Protein AF-A0A7L0YVE1-F1 (afdb_monomer)

Secondary structure (DSSP, 8-state):
-EESTT----SS-EEEEEEE-SS-EEEEEEE-SSS-EEEEEEES-TT-EEEE-HHHHTSS--TTSEEEESGGGEEEEEEEEEEEEEEE-TTS-TT--BPPPEEGGGEEE--GGGT-BTTTTEEEEEEEES--TT-TTTT-EEEEEEEE-SSSEE-SSTT--EE-TT-EEEEEEEESPPPSSTT-EEEEEEEEE--------

Structure (mmCIF, N/CA/C/O backbone):
data_AF-A0A7L0YVE1-F1
#
_entry.id   AF-A0A7L0YVE1-F1
#
loop_
_atom_site.group_PDB
_atom_site.id
_atom_site.type_symbol
_atom_site.label_atom_id
_atom_site.label_alt_id
_atom_site.label_comp_id
_atom_site.label_asym_id
_atom_site.label_entity_id
_atom_site.label_seq_id
_atom_site.pdbx_PDB_ins_code
_atom_site.Cartn_x
_atom_site.Cartn_y
_atom_site.Cartn_z
_atom_site.occupancy
_atom_site.B_iso_or_equiv
_atom_site.auth_seq_id
_atom_site.auth_comp_id
_atom_site.auth_asym_id
_atom_site.auth_atom_id
_atom_site.pdbx_PDB_model_num
ATOM 1 N N . MET A 1 1 ? -11.677 6.962 5.140 1.00 93.94 1 MET A N 1
ATOM 2 C CA . MET A 1 1 ? -10.325 7.118 4.567 1.00 93.94 1 MET A CA 1
ATOM 3 C C . MET A 1 1 ? -9.816 8.492 4.931 1.00 93.94 1 MET A C 1
ATOM 5 O O . MET A 1 1 ? -10.571 9.443 4.766 1.00 93.94 1 MET A O 1
ATOM 9 N N . GLU A 1 2 ? -8.588 8.588 5.417 1.00 95.75 2 GLU A N 1
ATOM 10 C CA . GLU A 1 2 ? -7.960 9.842 5.830 1.00 95.75 2 GLU A CA 1
ATOM 11 C C . GLU A 1 2 ? -6.547 9.917 5.244 1.00 95.75 2 GLU A C 1
ATOM 13 O O . GLU A 1 2 ? -5.749 8.996 5.424 1.00 95.75 2 GLU A O 1
ATOM 18 N N . TYR A 1 3 ? -6.258 10.988 4.505 1.00 96.56 3 TYR A N 1
ATOM 19 C CA . TYR A 1 3 ? -4.933 11.259 3.952 1.00 96.56 3 TYR A CA 1
ATOM 20 C C . TYR A 1 3 ? -4.142 12.130 4.921 1.00 96.56 3 TYR A C 1
ATOM 22 O O . TYR A 1 3 ? -4.632 13.174 5.342 1.00 96.56 3 TYR A O 1
ATOM 30 N N . ASN A 1 4 ? -2.931 11.688 5.258 1.00 96.88 4 ASN A N 1
ATOM 31 C CA . ASN A 1 4 ? -2.005 12.361 6.163 1.00 96.88 4 ASN A CA 1
ATOM 32 C C . ASN A 1 4 ? -2.682 12.826 7.477 1.00 96.88 4 ASN A C 1
ATOM 34 O O . ASN A 1 4 ? -2.687 14.019 7.780 1.00 96.88 4 ASN A O 1
ATOM 38 N N . PRO A 1 5 ? -3.254 11.900 8.279 1.00 96.00 5 PRO A N 1
ATOM 39 C CA . PRO A 1 5 ? -3.966 12.221 9.517 1.00 96.00 5 PRO A CA 1
ATOM 40 C C . PRO A 1 5 ? -3.133 13.109 10.447 1.00 96.00 5 PRO A C 1
ATOM 42 O O . PRO A 1 5 ? -2.060 12.714 10.909 1.00 96.00 5 PRO A O 1
ATOM 45 N N . GLY A 1 6 ? -3.623 14.318 10.727 1.00 93.62 6 GLY A N 1
ATOM 46 C CA . GLY A 1 6 ? -2.934 15.298 11.573 1.00 93.62 6 GLY A CA 1
ATOM 47 C C . GLY A 1 6 ? -1.711 15.977 10.937 1.00 93.62 6 GLY A C 1
ATOM 48 O O . GLY A 1 6 ? -0.889 16.529 11.672 1.00 93.62 6 GLY A O 1
ATOM 49 N N . TRP A 1 7 ? -1.568 15.951 9.607 1.00 94.50 7 TRP A N 1
ATOM 50 C CA . TRP A 1 7 ? -0.441 16.550 8.886 1.00 94.50 7 TRP A CA 1
ATOM 51 C C . TRP A 1 7 ? -0.866 17.305 7.630 1.00 94.50 7 TRP A C 1
ATOM 53 O O . TRP A 1 7 ? -1.557 16.783 6.765 1.00 94.50 7 TRP A O 1
ATOM 63 N N . ASN A 1 8 ? -0.400 18.550 7.508 1.00 89.69 8 ASN A N 1
ATOM 64 C CA . ASN A 1 8 ? -0.863 19.475 6.467 1.00 89.69 8 ASN A CA 1
ATOM 65 C C . ASN A 1 8 ? 0.015 19.499 5.204 1.00 89.69 8 ASN A C 1
ATOM 67 O O . ASN A 1 8 ? -0.277 20.258 4.283 1.00 89.69 8 ASN A O 1
ATOM 71 N N . SER A 1 9 ? 1.103 18.723 5.147 1.00 90.56 9 SER A N 1
ATOM 72 C CA . SER A 1 9 ? 1.962 18.665 3.957 1.00 90.56 9 SER A CA 1
ATOM 73 C C . SER A 1 9 ? 1.549 17.525 3.030 1.00 90.56 9 SER A C 1
ATOM 75 O O . SER A 1 9 ? 1.193 16.440 3.486 1.00 90.56 9 SER A O 1
ATOM 77 N N . SER A 1 10 ? 1.681 17.753 1.725 1.00 88.50 10 SER A N 1
ATOM 78 C CA . SER A 1 10 ? 1.552 16.748 0.664 1.00 88.50 10 SER A CA 1
ATOM 79 C C . SER A 1 10 ? 2.898 16.166 0.214 1.00 88.50 10 SER A C 1
ATOM 81 O O . SER A 1 10 ? 2.955 15.441 -0.774 1.00 88.50 10 SER A O 1
ATOM 83 N N . SER A 1 11 ? 3.992 16.482 0.918 1.00 90.06 11 SER A N 1
ATOM 84 C CA . SER A 1 11 ? 5.355 16.030 0.584 1.00 90.06 11 SER A CA 1
ATOM 85 C C . SER A 1 11 ? 5.591 14.531 0.786 1.00 90.06 11 SER A C 1
ATOM 87 O O . SER A 1 11 ? 6.637 14.017 0.407 1.00 90.06 11 SER A O 1
ATOM 89 N N . VAL A 1 12 ? 4.661 13.849 1.448 1.00 94.88 12 VAL A N 1
ATOM 90 C CA . VAL A 1 12 ? 4.685 12.414 1.730 1.00 94.88 12 VAL A CA 1
ATOM 91 C C . VAL A 1 12 ? 3.270 11.871 1.620 1.00 94.88 12 VAL A C 1
ATOM 93 O O . VAL A 1 12 ? 2.303 12.629 1.744 1.00 94.88 12 VAL A O 1
ATOM 96 N N . ASN A 1 13 ? 3.142 10.558 1.438 1.00 97.06 13 ASN A N 1
ATOM 97 C CA . ASN A 1 13 ? 1.841 9.910 1.426 1.00 97.06 13 ASN A CA 1
ATOM 98 C C . ASN A 1 13 ? 1.714 8.878 2.539 1.00 97.06 13 ASN A C 1
ATOM 100 O O . ASN A 1 13 ? 2.459 7.901 2.563 1.00 97.06 13 ASN A O 1
ATOM 104 N N . LEU A 1 14 ? 0.717 9.082 3.399 1.00 97.94 14 LEU A N 1
ATOM 105 C CA . LEU A 1 14 ? 0.168 8.091 4.310 1.00 97.94 14 LEU A CA 1
ATOM 106 C C . LEU A 1 14 ? -1.358 8.143 4.206 1.00 97.94 14 LEU A C 1
ATOM 108 O O . LEU A 1 14 ? -1.974 9.181 4.437 1.00 97.94 14 LEU A O 1
ATOM 112 N N . LEU A 1 15 ? -1.978 7.025 3.857 1.00 98.00 15 LEU A N 1
ATOM 113 C CA . LEU A 1 15 ? -3.424 6.879 3.772 1.00 98.00 15 LEU A CA 1
ATOM 114 C C . LEU A 1 15 ? -3.890 5.893 4.832 1.00 98.00 15 LEU A C 1
ATOM 116 O O . LEU A 1 15 ? -3.534 4.714 4.808 1.00 98.00 15 LEU A O 1
ATOM 120 N N . HIS A 1 16 ? -4.746 6.366 5.728 1.00 98.12 16 HIS A N 1
ATOM 121 C CA . HIS A 1 16 ? -5.426 5.526 6.696 1.00 98.12 16 HIS A CA 1
ATOM 122 C C . HIS A 1 16 ? -6.812 5.138 6.184 1.00 98.12 16 HIS A C 1
ATOM 124 O O . HIS A 1 16 ? -7.703 5.970 5.987 1.00 98.12 16 HIS A O 1
ATOM 130 N N . VAL A 1 17 ? -7.014 3.842 5.988 1.00 97.62 17 VAL A N 1
ATOM 131 C CA . VAL A 1 17 ? -8.325 3.239 5.768 1.00 97.62 17 VAL A CA 1
ATOM 132 C C . VAL A 1 17 ? -8.728 2.528 7.049 1.00 97.62 17 VAL A C 1
ATOM 134 O O . VAL A 1 17 ? -7.963 1.736 7.597 1.00 97.62 17 VAL A O 1
ATOM 137 N N . ARG A 1 18 ? -9.939 2.811 7.523 1.00 97.31 18 ARG A N 1
ATOM 138 C CA . ARG A 1 18 ? -10.502 2.198 8.719 1.00 97.31 18 ARG A CA 1
ATOM 139 C C . ARG A 1 18 ? -11.862 1.602 8.388 1.00 97.31 18 ARG A C 1
ATOM 141 O O . ARG A 1 18 ? -12.753 2.353 7.997 1.00 97.31 18 ARG A O 1
ATOM 148 N N . ALA A 1 19 ? -12.002 0.294 8.560 1.00 97.00 19 ALA A N 1
ATOM 149 C CA . ALA A 1 19 ? -13.286 -0.397 8.530 1.00 97.00 19 ALA A CA 1
ATOM 150 C C . ALA A 1 19 ? -13.713 -0.666 9.976 1.00 97.00 19 ALA A C 1
ATOM 152 O O . ALA A 1 19 ? -12.933 -1.211 10.757 1.00 97.00 19 ALA A O 1
ATOM 153 N N . VAL A 1 20 ? -14.910 -0.222 10.357 1.00 97.38 20 VAL A N 1
ATOM 154 C CA . VAL A 1 20 ? -15.408 -0.307 11.737 1.00 97.38 20 VAL A CA 1
ATOM 155 C C . VAL A 1 20 ? -16.573 -1.282 11.778 1.00 97.38 20 VAL A C 1
ATOM 157 O O . VAL A 1 20 ? -17.591 -1.049 11.126 1.00 97.38 20 VAL A O 1
ATOM 160 N N . GLY A 1 21 ? -16.413 -2.358 12.543 1.00 95.94 21 GLY A N 1
ATOM 161 C CA . GLY A 1 21 ? -17.472 -3.311 12.836 1.00 95.94 21 GLY A CA 1
ATOM 162 C C . GLY A 1 21 ? -18.152 -3.020 14.180 1.00 95.94 21 GLY A C 1
ATOM 163 O O . GLY A 1 21 ? -17.839 -2.036 14.853 1.00 95.94 21 GLY A O 1
ATOM 164 N N . PRO A 1 22 ? -19.106 -3.868 14.606 1.00 95.31 22 PRO A N 1
ATOM 165 C CA . PRO A 1 22 ? -19.831 -3.674 15.864 1.00 95.31 22 PRO A CA 1
ATOM 166 C C . PRO A 1 22 ? -18.960 -3.779 17.125 1.00 95.31 22 PRO A C 1
ATOM 168 O O . PRO A 1 22 ? -19.286 -3.166 18.140 1.00 95.31 22 PRO A O 1
ATOM 171 N N . GLY A 1 23 ? -17.882 -4.569 17.081 1.00 96.31 23 GLY A N 1
ATOM 172 C CA . GLY A 1 23 ? -17.003 -4.830 18.231 1.00 96.31 23 GLY A CA 1
ATOM 173 C C . GLY A 1 23 ? -15.510 -4.754 17.915 1.00 96.31 23 GLY A C 1
ATOM 174 O O . GLY A 1 23 ? -14.686 -4.953 18.803 1.00 96.31 23 GLY A O 1
ATOM 175 N N . ASP A 1 24 ? -15.158 -4.465 16.670 1.00 97.06 24 ASP A N 1
ATOM 176 C CA . ASP A 1 24 ? -13.802 -4.516 16.150 1.00 97.06 24 ASP A CA 1
ATOM 177 C C . ASP A 1 24 ? -13.562 -3.412 15.116 1.00 97.06 24 ASP A C 1
ATOM 179 O O . ASP A 1 24 ? -14.463 -2.669 14.711 1.00 97.06 24 ASP A O 1
ATOM 183 N N . SER A 1 25 ? -12.305 -3.270 14.710 1.00 97.88 25 SER A N 1
ATOM 184 C CA . SER A 1 25 ? -11.982 -2.512 13.509 1.00 97.88 25 SER A CA 1
ATOM 185 C C . SER A 1 25 ? -10.724 -3.027 12.824 1.00 97.88 25 SER A C 1
ATOM 187 O O . SER A 1 25 ? -9.820 -3.577 13.456 1.00 97.88 25 SER A O 1
ATOM 189 N N . LEU A 1 26 ? -10.676 -2.818 11.511 1.00 98.00 26 LEU A N 1
ATOM 190 C CA . LEU A 1 26 ? -9.518 -3.081 10.670 1.00 98.00 26 LEU A CA 1
ATOM 191 C C . LEU A 1 26 ? -8.910 -1.754 10.231 1.00 98.00 26 LEU A C 1
ATOM 193 O O . LEU A 1 26 ? -9.603 -0.856 9.746 1.00 98.00 26 LEU A O 1
ATOM 197 N N . HIS A 1 27 ? -7.600 -1.638 10.399 1.00 98.31 27 HIS A N 1
ATOM 198 C CA . HIS A 1 27 ? -6.808 -0.496 9.978 1.00 98.31 27 HIS A CA 1
ATOM 199 C C . HIS A 1 27 ? -5.867 -0.946 8.862 1.00 98.31 27 HIS A C 1
ATOM 201 O O . HIS A 1 27 ? -5.057 -1.849 9.064 1.00 98.31 27 HIS A O 1
ATOM 207 N N . TYR A 1 28 ? -5.943 -0.279 7.713 1.00 97.94 28 TYR A N 1
ATOM 208 C CA . TYR A 1 28 ? -4.958 -0.380 6.641 1.00 97.94 28 TYR A CA 1
ATOM 209 C C . TYR A 1 28 ? -4.258 0.968 6.541 1.00 97.94 28 TYR A C 1
ATOM 211 O O . TYR A 1 28 ? -4.892 1.985 6.249 1.00 97.94 28 TYR A O 1
ATOM 219 N N . VAL A 1 29 ? -2.962 0.988 6.822 1.00 98.12 29 VAL A N 1
ATOM 220 C CA . VAL A 1 29 ? -2.144 2.198 6.764 1.00 98.12 29 VAL A CA 1
ATOM 221 C C . VAL A 1 29 ? -1.200 2.059 5.585 1.00 98.12 29 VAL A C 1
ATOM 223 O O . VAL A 1 29 ? -0.164 1.408 5.688 1.00 98.12 29 VAL A O 1
ATOM 226 N N . TRP A 1 30 ? -1.600 2.630 4.454 1.00 97.94 30 TRP A N 1
ATOM 227 C CA . TRP A 1 30 ? -0.816 2.646 3.225 1.00 97.94 30 TRP A CA 1
ATOM 228 C C . TRP A 1 30 ? 0.168 3.806 3.260 1.00 97.94 30 TRP A C 1
ATOM 230 O O . TRP A 1 30 ? -0.195 4.899 3.686 1.00 97.94 30 TRP A O 1
ATOM 240 N N . SER A 1 31 ? 1.396 3.597 2.802 1.00 97.44 31 SER A N 1
ATOM 241 C CA . SER A 1 31 ? 2.424 4.635 2.781 1.00 97.44 31 SER A CA 1
ATOM 242 C C . SER A 1 31 ? 3.324 4.501 1.561 1.00 97.44 31 SER A C 1
ATOM 244 O O . SER A 1 31 ? 3.583 3.388 1.108 1.00 97.44 31 SER A O 1
ATOM 246 N N . SER A 1 32 ? 3.828 5.633 1.070 1.00 96.75 32 SER A N 1
ATOM 247 C CA . SER A 1 32 ? 4.942 5.701 0.111 1.00 96.75 32 SER A CA 1
ATOM 248 C C . SER A 1 32 ? 6.165 6.424 0.695 1.00 96.75 32 SER A C 1
ATOM 250 O O . SER A 1 32 ? 6.968 6.996 -0.039 1.00 96.75 32 SER A O 1
ATOM 252 N N . ILE A 1 33 ? 6.281 6.470 2.028 1.00 96.06 33 ILE A N 1
ATOM 253 C CA . ILE A 1 33 ? 7.495 6.923 2.719 1.00 96.06 33 ILE A CA 1
ATOM 254 C C . ILE A 1 33 ? 8.509 5.778 2.656 1.00 96.06 33 ILE A C 1
ATOM 256 O O . ILE A 1 33 ? 8.386 4.795 3.387 1.00 96.06 33 ILE A O 1
ATOM 260 N N . GLY A 1 34 ? 9.490 5.905 1.762 1.00 95.25 34 GLY A N 1
ATOM 261 C CA . GLY A 1 34 ? 10.350 4.793 1.363 1.00 95.25 34 GLY A CA 1
ATOM 262 C C . GLY A 1 34 ? 9.636 3.882 0.362 1.00 95.25 34 GLY A C 1
ATOM 263 O O . GLY A 1 34 ? 8.894 4.355 -0.496 1.00 95.25 34 GLY A O 1
ATOM 264 N N . ALA A 1 35 ? 9.857 2.571 0.462 1.00 96.75 35 ALA A N 1
ATOM 265 C CA . ALA A 1 35 ? 9.159 1.606 -0.382 1.00 96.75 35 ALA A CA 1
ATOM 266 C C . ALA A 1 3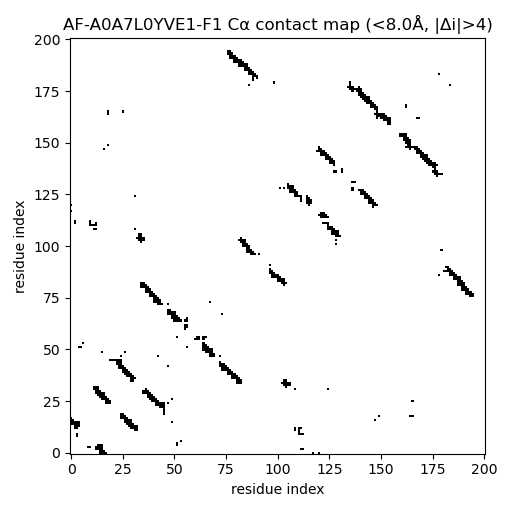5 ? 7.646 1.586 -0.060 1.00 96.75 35 ALA A C 1
ATOM 268 O O . ALA A 1 35 ? 7.280 1.595 1.124 1.00 96.75 35 ALA A O 1
ATOM 269 N N . PRO A 1 36 ? 6.757 1.516 -1.071 1.00 97.88 36 PRO A N 1
ATOM 270 C CA . PRO A 1 36 ? 5.325 1.390 -0.852 1.00 97.88 36 PRO A CA 1
ATOM 271 C C . PRO A 1 36 ? 4.999 0.226 0.072 1.00 97.88 36 PRO A C 1
ATOM 273 O O . PRO A 1 36 ? 5.483 -0.895 -0.106 1.00 97.88 36 PRO A O 1
ATOM 276 N N . SER A 1 37 ? 4.176 0.491 1.074 1.00 97.62 37 SER A N 1
ATOM 277 C CA . SER A 1 37 ? 3.850 -0.495 2.095 1.00 97.62 37 SER A CA 1
ATOM 278 C C . SER A 1 37 ? 2.444 -0.309 2.632 1.00 97.62 37 SER A C 1
ATOM 280 O O . SER A 1 37 ? 1.835 0.756 2.504 1.00 97.62 37 SER A O 1
ATOM 282 N N . VAL A 1 38 ? 1.932 -1.372 3.244 1.00 97.81 38 VAL A N 1
ATOM 283 C CA . VAL A 1 38 ? 0.704 -1.350 4.027 1.00 97.81 38 VAL A CA 1
ATOM 284 C C . VAL A 1 38 ? 0.934 -2.041 5.361 1.00 97.81 38 VAL A C 1
ATOM 286 O O . VAL A 1 38 ? 1.375 -3.187 5.410 1.00 97.81 38 VAL A O 1
ATOM 289 N N . LEU A 1 39 ? 0.613 -1.342 6.447 1.00 97.38 39 LEU A N 1
ATOM 290 C CA . LEU A 1 39 ? 0.455 -1.929 7.774 1.00 97.38 39 LEU A CA 1
ATOM 291 C C . LEU A 1 39 ? -1.015 -2.322 7.948 1.00 97.38 39 LEU A C 1
ATOM 293 O O . LEU A 1 39 ? -1.905 -1.483 7.800 1.00 97.38 39 LEU A O 1
ATOM 297 N N . LEU A 1 40 ? -1.256 -3.590 8.267 1.00 97.44 40 LEU A N 1
ATOM 298 C CA . LEU A 1 40 ? -2.574 -4.134 8.563 1.00 97.44 40 LEU A CA 1
ATOM 299 C C . LEU A 1 40 ? -2.676 -4.368 10.066 1.00 97.44 40 LEU A C 1
ATOM 301 O O . LEU A 1 40 ? -1.823 -5.045 10.641 1.00 97.44 40 LEU A O 1
ATOM 305 N N . VAL A 1 41 ? -3.715 -3.826 10.699 1.00 97.75 41 VAL A N 1
ATOM 306 C CA . VAL A 1 41 ? -3.966 -4.007 12.134 1.00 97.75 41 VAL A CA 1
ATOM 307 C C . VAL A 1 41 ? -5.427 -4.355 12.368 1.00 97.75 41 VAL A C 1
ATOM 309 O O . VAL A 1 41 ? -6.315 -3.651 11.891 1.00 97.75 41 VAL A O 1
ATOM 312 N N . ALA A 1 42 ? -5.670 -5.417 13.129 1.00 97.69 42 ALA A N 1
ATOM 313 C CA . ALA A 1 42 ? -6.992 -5.775 13.622 1.00 97.69 42 ALA A CA 1
ATOM 314 C C . ALA A 1 42 ? -7.093 -5.458 15.114 1.00 97.69 42 ALA A C 1
ATOM 316 O O . ALA A 1 42 ? -6.167 -5.751 15.882 1.00 97.69 42 ALA A O 1
ATOM 317 N N . THR A 1 43 ? -8.220 -4.882 15.526 1.00 98.38 43 THR A N 1
ATOM 318 C CA . THR A 1 43 ? -8.476 -4.516 16.921 1.00 98.38 43 THR A CA 1
ATOM 319 C C . THR A 1 43 ? -9.821 -5.018 17.417 1.00 98.38 43 THR A C 1
ATOM 321 O O . THR A 1 43 ? -10.773 -5.110 16.652 1.00 98.38 43 THR A O 1
ATOM 324 N N . GLN A 1 44 ? -9.929 -5.272 18.720 1.00 97.69 44 GLN A N 1
ATOM 325 C CA . GLN A 1 44 ? -11.187 -5.558 19.425 1.00 97.69 44 GLN A CA 1
ATOM 326 C C . GLN A 1 44 ? -11.809 -4.281 20.009 1.00 97.69 44 GLN A C 1
ATOM 328 O O . GLN A 1 44 ? -12.258 -4.251 21.154 1.00 97.69 44 GLN A O 1
ATOM 333 N N . SER A 1 45 ? -11.763 -3.181 19.255 1.00 97.12 45 SER A N 1
ATOM 334 C CA . SER A 1 45 ? -12.394 -1.935 19.677 1.00 97.12 45 SER A CA 1
ATOM 335 C C . SER A 1 45 ? -12.879 -1.109 18.485 1.00 97.12 45 SER A C 1
ATOM 337 O O . SER A 1 45 ? -12.051 -0.633 17.697 1.00 97.12 45 SER A O 1
ATOM 339 N N . PRO A 1 46 ? -14.191 -0.811 18.402 1.00 96.81 46 PRO A N 1
ATOM 340 C CA . PRO A 1 46 ? -14.740 0.055 17.366 1.00 96.81 46 PRO A CA 1
ATO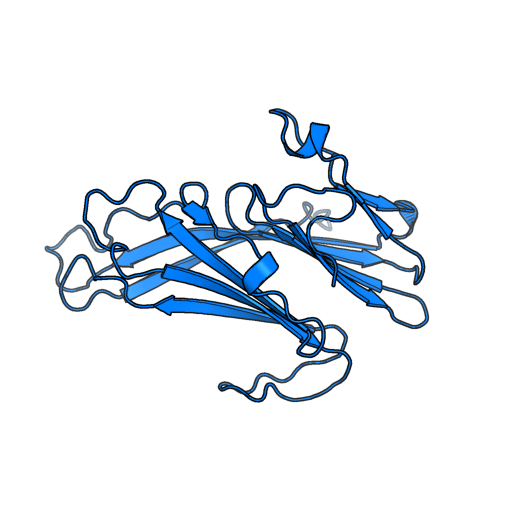M 341 C C . PRO A 1 46 ? -14.37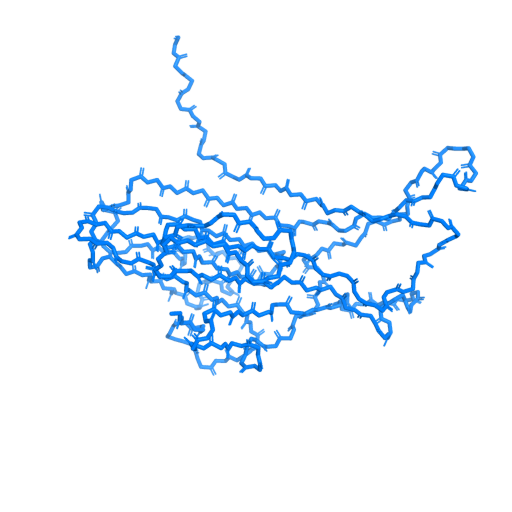5 1.531 17.583 1.00 96.81 46 PRO A C 1
ATOM 343 O O . PRO A 1 46 ? -14.661 2.370 16.728 1.00 96.81 46 PRO A O 1
ATOM 346 N N . SER A 1 47 ? -13.714 1.888 18.690 1.00 97.38 47 SER A N 1
ATOM 347 C CA . SER A 1 47 ? -13.209 3.241 18.960 1.00 97.38 47 SER A CA 1
ATOM 348 C C . SER A 1 47 ? -11.693 3.379 18.806 1.00 97.38 47 SER A C 1
ATOM 350 O O . SER A 1 47 ? -11.179 4.484 18.971 1.00 97.38 47 SER A O 1
ATOM 352 N N . SER A 1 48 ? -10.981 2.299 18.467 1.00 97.94 48 SER A N 1
ATOM 353 C CA . SER A 1 48 ? -9.527 2.356 18.290 1.00 97.94 48 SER A CA 1
ATOM 354 C C . SER A 1 48 ? -9.106 3.326 17.176 1.00 97.94 48 SER A C 1
ATOM 356 O O . SER A 1 48 ? -9.750 3.441 16.136 1.00 97.94 48 SER A O 1
ATOM 358 N N . ALA A 1 49 ? -8.024 4.067 17.385 1.00 97.81 49 ALA A N 1
ATOM 359 C CA . ALA A 1 49 ? -7.608 5.150 16.501 1.00 97.81 49 ALA A CA 1
ATOM 360 C C . ALA A 1 49 ? -6.151 4.993 16.070 1.00 97.81 49 ALA A C 1
ATOM 362 O O . ALA A 1 49 ? -5.301 4.587 16.859 1.00 97.81 49 ALA A O 1
ATOM 363 N N . LEU A 1 50 ? -5.857 5.364 14.821 1.00 98.44 50 LEU A N 1
ATOM 364 C CA . LEU A 1 50 ? -4.480 5.525 14.369 1.00 98.44 50 LEU A CA 1
ATOM 365 C C . LEU A 1 50 ? -3.900 6.803 14.977 1.00 98.44 50 LEU A C 1
ATOM 367 O O . LEU A 1 50 ? -4.523 7.864 14.933 1.00 98.44 50 LEU A O 1
ATOM 371 N N . ARG A 1 51 ? -2.687 6.708 15.509 1.00 98.12 51 ARG A N 1
ATOM 372 C CA . ARG A 1 51 ? -1.895 7.848 15.961 1.00 98.12 51 ARG A CA 1
ATOM 373 C C . ARG A 1 51 ? -0.593 7.895 15.176 1.00 98.12 51 ARG A C 1
ATOM 375 O O . ARG A 1 51 ? 0.031 6.860 14.941 1.00 98.12 51 ARG A O 1
ATOM 382 N N . VAL A 1 52 ? -0.201 9.104 14.778 1.00 98.31 52 VAL A N 1
ATOM 383 C CA . VAL A 1 52 ? 1.016 9.348 14.002 1.00 98.31 52 VAL A CA 1
ATOM 384 C C . VAL A 1 52 ? 1.789 10.511 14.616 1.00 98.31 52 VAL A C 1
ATOM 386 O O . VAL A 1 52 ? 1.285 11.629 14.713 1.00 98.31 52 VAL A O 1
ATOM 389 N N . ASN A 1 53 ? 3.032 10.254 15.011 1.00 97.94 53 ASN A N 1
ATOM 390 C CA . ASN A 1 53 ? 4.012 11.278 15.345 1.00 97.94 53 ASN A CA 1
ATOM 391 C C . ASN A 1 53 ? 4.834 11.606 14.094 1.00 97.94 53 ASN A C 1
ATOM 393 O O . ASN A 1 53 ? 5.858 10.978 13.829 1.00 97.94 53 ASN A O 1
ATOM 397 N N . TRP A 1 54 ? 4.386 12.596 13.325 1.00 97.69 54 TRP A N 1
ATOM 398 C CA . TRP A 1 54 ? 4.992 12.964 12.041 1.00 97.69 54 TRP A CA 1
ATOM 399 C C . TRP A 1 54 ? 6.457 13.382 12.138 1.00 97.69 54 TRP A C 1
ATOM 401 O O . TRP A 1 54 ? 7.269 12.979 11.308 1.00 97.69 54 TRP A O 1
ATOM 411 N N . THR A 1 55 ? 6.819 14.124 13.184 1.00 96.88 55 THR A N 1
ATOM 412 C CA . THR A 1 55 ? 8.207 14.540 13.411 1.00 96.88 55 THR A CA 1
ATOM 413 C C . THR A 1 55 ? 9.119 13.335 13.625 1.00 96.88 55 THR A C 1
ATOM 415 O O . THR A 1 55 ? 10.227 13.301 13.099 1.00 96.88 55 THR A O 1
ATOM 418 N N . GLN A 1 56 ? 8.656 12.326 14.370 1.00 98.00 56 GLN A N 1
ATOM 419 C CA . GLN A 1 56 ? 9.413 11.094 14.589 1.00 98.00 56 GLN A CA 1
ATOM 420 C C . GLN A 1 56 ? 9.419 10.200 13.345 1.00 98.00 56 GLN A C 1
ATOM 422 O O . GLN A 1 56 ? 10.470 9.664 13.002 1.00 98.00 56 GLN A O 1
ATOM 427 N N . LEU A 1 57 ? 8.283 10.079 12.650 1.00 97.75 57 LEU A N 1
ATOM 428 C CA . LEU A 1 57 ? 8.134 9.258 11.445 1.00 97.75 57 LEU A CA 1
ATOM 429 C C . LEU A 1 57 ? 9.089 9.693 10.326 1.00 97.75 57 LEU A C 1
ATOM 431 O O . LEU A 1 57 ? 9.612 8.848 9.610 1.00 97.75 57 LEU A O 1
ATOM 435 N N . LEU A 1 58 ? 9.331 10.999 10.196 1.00 96.69 58 LEU A N 1
ATOM 436 C CA . LEU A 1 58 ? 10.239 11.575 9.197 1.00 96.69 58 LEU A CA 1
ATOM 437 C C . LEU A 1 58 ? 11.676 11.759 9.715 1.00 96.69 58 LEU A C 1
ATOM 439 O O . LEU A 1 58 ? 12.518 12.332 9.025 1.00 96.69 58 LEU A O 1
ATOM 443 N N . SER A 1 59 ? 11.964 11.303 10.935 1.00 96.94 59 SER A N 1
ATOM 444 C CA . SER A 1 59 ? 13.310 11.340 11.504 1.00 96.94 59 SER A CA 1
ATOM 445 C C . SER A 1 59 ? 14.128 10.107 11.089 1.00 96.94 59 SER A C 1
ATOM 447 O O . SER A 1 59 ? 13.560 9.101 10.665 1.00 96.94 59 SER A O 1
ATOM 449 N N . PRO A 1 60 ? 15.456 10.111 11.304 1.00 96.56 60 PRO A N 1
ATOM 450 C CA . PRO A 1 60 ? 16.283 8.917 11.119 1.00 96.56 60 PRO A CA 1
ATOM 451 C C . PRO A 1 60 ? 15.897 7.716 12.005 1.00 96.56 60 PRO A C 1
ATOM 453 O O . PRO A 1 60 ? 16.349 6.608 11.739 1.00 96.56 60 PRO A O 1
ATOM 456 N N . ASN A 1 61 ? 15.081 7.915 13.052 1.00 96.94 61 ASN A N 1
ATOM 457 C CA . ASN A 1 61 ? 14.664 6.877 14.001 1.00 96.94 61 ASN A CA 1
ATOM 458 C C . ASN A 1 61 ? 13.122 6.808 14.112 1.00 96.94 61 ASN A C 1
ATOM 460 O O . ASN A 1 61 ? 12.554 7.245 15.117 1.00 96.94 61 ASN A O 1
ATOM 464 N N . PRO A 1 62 ? 12.423 6.247 13.107 1.00 96.88 62 PRO A N 1
ATOM 465 C CA . PRO A 1 62 ? 10.958 6.286 13.019 1.00 96.88 62 PRO A CA 1
ATOM 466 C C . PRO A 1 62 ? 10.234 5.253 13.897 1.00 96.88 62 PRO A C 1
ATOM 468 O O . PRO A 1 62 ? 9.004 5.235 13.950 1.00 96.88 62 PRO A O 1
ATOM 471 N N . ALA A 1 63 ? 10.966 4.369 14.580 1.00 96.06 63 ALA A N 1
ATOM 472 C CA . ALA A 1 63 ? 10.382 3.300 15.386 1.00 96.06 63 ALA A CA 1
ATOM 473 C C . ALA A 1 63 ? 9.433 3.860 16.460 1.00 96.06 63 ALA A C 1
ATOM 475 O O . ALA A 1 63 ? 9.815 4.728 17.243 1.00 96.06 63 ALA A O 1
ATOM 476 N N . GLY A 1 64 ? 8.196 3.356 16.496 1.00 95.94 64 GLY A N 1
ATOM 477 C CA . GLY A 1 64 ? 7.156 3.807 17.428 1.00 95.94 64 GLY A CA 1
ATOM 478 C C . GLY A 1 64 ? 6.407 5.077 17.008 1.00 95.94 64 GLY A C 1
ATOM 479 O O . GLY A 1 64 ? 5.526 5.511 17.739 1.00 95.94 64 GLY A O 1
ATOM 480 N N . ALA A 1 65 ? 6.702 5.664 15.842 1.00 97.81 65 ALA A N 1
ATOM 481 C CA . ALA A 1 65 ? 6.011 6.865 15.369 1.00 97.81 65 ALA A CA 1
ATOM 482 C C . ALA A 1 65 ? 4.561 6.618 14.917 1.00 97.81 65 ALA A C 1
ATOM 484 O O . ALA A 1 65 ? 3.792 7.568 14.802 1.00 97.81 65 ALA A O 1
ATOM 485 N N . VAL A 1 66 ? 4.192 5.366 14.643 1.00 97.88 66 VAL A N 1
ATOM 486 C CA . VAL A 1 66 ? 2.846 4.957 14.230 1.00 97.88 66 VAL A CA 1
ATOM 487 C C . VAL A 1 66 ? 2.355 3.889 15.195 1.00 97.88 66 VAL A C 1
ATOM 489 O O . VAL A 1 66 ? 3.035 2.883 15.396 1.00 97.88 66 VAL A O 1
ATOM 492 N N . TRP A 1 67 ? 1.186 4.101 15.794 1.00 97.75 67 TRP A N 1
ATOM 493 C CA . TRP A 1 67 ? 0.580 3.140 16.716 1.00 97.75 67 TRP A CA 1
ATOM 494 C C . TRP A 1 67 ? -0.945 3.224 16.702 1.00 97.75 67 TRP A C 1
ATOM 496 O O . TRP A 1 67 ? -1.530 4.198 16.223 1.00 97.75 67 TRP A O 1
ATOM 506 N N . ILE A 1 68 ? -1.585 2.184 17.237 1.00 98.38 68 ILE A N 1
ATOM 507 C CA . ILE A 1 68 ? -3.023 2.171 17.495 1.00 98.38 68 ILE A CA 1
ATOM 508 C C . ILE A 1 68 ? -3.279 2.465 18.972 1.00 98.38 68 ILE A C 1
ATOM 510 O O . ILE A 1 68 ? -2.563 1.979 19.847 1.00 98.38 68 ILE A O 1
ATOM 514 N N . ASP A 1 69 ? -4.299 3.274 19.233 1.00 97.69 69 ASP A N 1
ATOM 515 C CA . ASP A 1 69 ? -4.741 3.682 20.561 1.00 97.69 69 ASP A CA 1
ATOM 516 C C . ASP A 1 69 ? -6.182 3.190 20.807 1.00 97.69 69 ASP A C 1
ATOM 518 O O . ASP A 1 69 ? -7.048 3.487 19.982 1.00 97.69 69 ASP A O 1
ATOM 522 N N . PRO A 1 70 ? -6.470 2.450 21.893 1.00 97.62 70 PRO A N 1
ATOM 523 C CA . PRO A 1 70 ? -5.520 1.997 22.904 1.00 97.62 70 PRO A CA 1
ATOM 524 C C . PRO A 1 70 ? -4.727 0.749 22.429 1.00 97.62 70 PRO A C 1
ATOM 526 O O . PRO A 1 70 ? -5.280 -0.080 21.694 1.00 97.62 70 PRO A O 1
ATOM 529 N N . PRO A 1 71 ? -3.442 0.584 22.811 1.00 96.31 71 PRO A N 1
ATOM 530 C CA . PRO A 1 71 ? -2.589 -0.495 22.286 1.00 96.31 71 PRO A CA 1
ATOM 531 C C . PRO A 1 71 ? -3.041 -1.916 22.645 1.00 96.31 71 PRO A C 1
ATOM 533 O O . PRO A 1 71 ? -2.804 -2.849 21.883 1.00 96.31 71 PRO A O 1
ATOM 536 N N . ASP A 1 72 ? -3.696 -2.085 23.791 1.00 96.75 72 ASP A N 1
ATOM 537 C CA . ASP A 1 72 ? -4.231 -3.360 24.285 1.00 96.75 72 ASP A CA 1
ATOM 538 C C . ASP A 1 72 ? -5.415 -3.882 23.458 1.00 96.75 72 ASP A C 1
ATOM 540 O O . ASP A 1 72 ? -5.743 -5.063 23.533 1.00 96.75 72 ASP A O 1
ATOM 544 N N . SER A 1 73 ? -6.024 -3.031 22.627 1.00 97.75 73 SER A N 1
ATOM 545 C CA . SER A 1 73 ? -7.065 -3.452 21.688 1.00 97.75 73 SER A CA 1
ATOM 546 C C . SER A 1 73 ? -6.523 -4.215 20.477 1.00 97.75 73 SER A C 1
ATOM 548 O O . SER A 1 73 ? -7.307 -4.864 19.786 1.00 97.75 73 SER A O 1
ATOM 550 N N . VAL A 1 74 ? -5.218 -4.138 20.187 1.00 97.56 74 VAL A N 1
ATOM 551 C CA . VAL A 1 74 ? -4.608 -4.766 19.008 1.00 97.56 74 VAL A CA 1
ATOM 552 C C . VAL A 1 74 ? -4.511 -6.276 19.202 1.00 97.56 74 VAL A C 1
ATOM 554 O O . VAL A 1 74 ? -3.807 -6.755 20.087 1.00 97.56 74 VAL A O 1
ATOM 557 N N . VAL A 1 75 ? -5.169 -7.034 18.325 1.00 96.69 75 VAL A N 1
ATOM 558 C CA . VAL A 1 75 ? -5.131 -8.507 18.348 1.00 96.69 75 VAL A CA 1
ATOM 559 C C . VAL A 1 75 ? -4.189 -9.102 17.313 1.00 96.69 75 VAL A C 1
ATOM 561 O O . VAL A 1 75 ? -3.683 -10.207 17.499 1.00 96.69 75 VAL A O 1
ATOM 564 N N . TYR A 1 76 ? -3.954 -8.385 16.217 1.00 95.62 76 TYR A N 1
ATOM 565 C CA . TYR A 1 76 ? -3.063 -8.822 15.153 1.00 95.62 76 TYR A CA 1
ATOM 566 C C . TYR A 1 76 ? -2.507 -7.617 14.407 1.00 95.62 76 TYR A C 1
ATOM 568 O O . TYR A 1 76 ? -3.232 -6.654 14.142 1.00 95.62 76 TYR A O 1
ATOM 576 N N . SER A 1 77 ? -1.232 -7.691 14.040 1.00 95.94 77 SER A N 1
ATOM 577 C CA . SER A 1 77 ? -0.599 -6.739 13.140 1.00 95.94 77 SER A CA 1
ATOM 578 C C . SER A 1 77 ? 0.414 -7.434 12.235 1.00 95.94 77 SER A C 1
ATOM 580 O O . SER A 1 77 ? 1.114 -8.362 12.641 1.00 95.94 77 SER A O 1
ATOM 582 N N . THR A 1 78 ? 0.469 -6.986 10.987 1.00 97.06 78 THR A N 1
ATOM 583 C CA . THR A 1 78 ? 1.409 -7.456 9.962 1.00 97.06 78 THR A CA 1
ATOM 584 C C . THR A 1 78 ? 1.643 -6.335 8.960 1.00 97.06 78 THR A C 1
ATOM 586 O O . THR A 1 78 ? 0.874 -5.371 8.913 1.00 97.06 78 THR A O 1
ATOM 589 N N . ALA A 1 79 ? 2.685 -6.441 8.147 1.00 96.69 79 ALA A N 1
ATOM 590 C CA . ALA A 1 79 ? 2.913 -5.492 7.068 1.00 96.69 79 ALA A CA 1
ATOM 591 C C . ALA A 1 79 ? 3.233 -6.194 5.754 1.00 96.69 79 ALA A C 1
ATOM 593 O O . ALA A 1 79 ? 3.815 -7.277 5.731 1.00 96.69 79 ALA A O 1
ATOM 594 N N . VAL A 1 80 ? 2.885 -5.535 4.655 1.00 97.56 80 VAL A N 1
ATOM 595 C CA . VAL A 1 80 ? 3.302 -5.906 3.304 1.00 97.56 80 VAL A CA 1
ATOM 596 C C . VAL A 1 80 ? 4.105 -4.749 2.729 1.00 97.56 80 VAL A C 1
ATOM 598 O O . VAL A 1 80 ? 3.694 -3.595 2.843 1.00 97.56 80 VAL A O 1
ATOM 601 N N . VAL A 1 81 ? 5.248 -5.050 2.121 1.00 98.00 81 VAL A N 1
ATOM 602 C CA . VAL A 1 81 ? 6.146 -4.071 1.506 1.00 98.00 81 VAL A CA 1
ATOM 603 C C . VAL A 1 81 ? 6.411 -4.479 0.063 1.00 98.00 81 VAL A C 1
ATOM 605 O O . VAL A 1 81 ? 6.726 -5.637 -0.215 1.00 98.00 81 VAL A O 1
ATOM 608 N N . PHE A 1 82 ? 6.298 -3.521 -0.849 1.00 98.06 82 PHE A N 1
ATOM 609 C CA . PHE A 1 82 ? 6.611 -3.681 -2.263 1.00 98.06 82 PHE A CA 1
ATOM 610 C C . PHE A 1 82 ? 7.977 -3.065 -2.523 1.00 98.06 82 PHE A C 1
ATOM 612 O O . PHE A 1 82 ? 8.126 -1.846 -2.533 1.00 98.06 82 PHE A O 1
ATOM 619 N N . THR A 1 83 ? 8.990 -3.907 -2.678 1.00 97.75 83 THR A N 1
ATOM 620 C CA . THR A 1 83 ? 10.392 -3.479 -2.578 1.00 97.75 83 THR A CA 1
ATOM 621 C C . THR A 1 83 ? 11.032 -3.217 -3.933 1.00 97.75 83 THR A C 1
ATOM 623 O O . THR A 1 83 ? 11.748 -2.230 -4.086 1.00 97.75 83 THR A O 1
ATOM 626 N N . LYS A 1 84 ? 10.783 -4.073 -4.930 1.00 97.94 84 LYS A N 1
ATOM 627 C CA . LYS A 1 84 ? 11.443 -3.986 -6.239 1.00 97.94 84 LYS A CA 1
ATOM 628 C C . LYS A 1 84 ? 10.504 -4.274 -7.400 1.00 97.94 84 LYS A C 1
ATOM 630 O O . LYS A 1 84 ? 9.675 -5.181 -7.326 1.00 97.94 84 LYS A O 1
ATOM 635 N N . LEU A 1 85 ? 10.716 -3.569 -8.509 1.00 97.69 85 LEU A N 1
ATOM 636 C CA . LEU A 1 85 ? 10.225 -3.964 -9.829 1.00 97.69 85 LEU A CA 1
ATOM 637 C C . LEU A 1 85 ? 11.358 -4.663 -10.587 1.00 97.69 85 LEU A C 1
ATOM 639 O O . LEU A 1 85 ? 12.392 -4.064 -10.901 1.00 97.69 85 LEU A O 1
ATOM 643 N N . PHE A 1 86 ? 11.148 -5.934 -10.901 1.00 96.25 86 PHE A N 1
ATOM 644 C CA . PHE A 1 86 ? 12.018 -6.703 -11.777 1.00 96.25 86 PHE A CA 1
ATOM 645 C C . PHE A 1 86 ? 11.572 -6.559 -13.226 1.00 96.25 86 PHE A C 1
ATOM 647 O O . PHE A 1 86 ? 10.378 -6.533 -13.524 1.00 96.25 86 PHE A O 1
ATOM 654 N N . GLU A 1 87 ? 12.547 -6.570 -14.126 1.00 95.19 87 GLU A N 1
ATOM 655 C CA . GLU A 1 87 ? 12.331 -6.768 -15.552 1.00 95.19 87 GLU A CA 1
ATOM 656 C C . GLU A 1 87 ? 13.273 -7.863 -16.039 1.00 95.19 87 GLU A C 1
ATOM 658 O O . GLU A 1 87 ? 14.447 -7.898 -15.658 1.00 95.19 87 GLU A O 1
ATOM 663 N N . PHE A 1 88 ? 12.775 -8.754 -16.886 1.00 93.06 88 PHE A N 1
ATOM 664 C CA . PHE A 1 88 ? 13.567 -9.835 -17.453 1.00 93.06 88 PHE A CA 1
ATOM 665 C C . PHE A 1 88 ? 13.154 -10.129 -18.891 1.00 93.06 88 PHE A C 1
ATOM 667 O O . PHE A 1 88 ? 12.016 -9.869 -19.280 1.00 93.06 88 PHE A O 1
ATOM 674 N N . SER A 1 89 ? 14.073 -10.681 -19.680 1.00 89.81 89 SER A N 1
ATOM 675 C CA . SER A 1 89 ? 13.794 -11.128 -21.046 1.00 89.81 89 SER A CA 1
ATOM 676 C C . SER A 1 8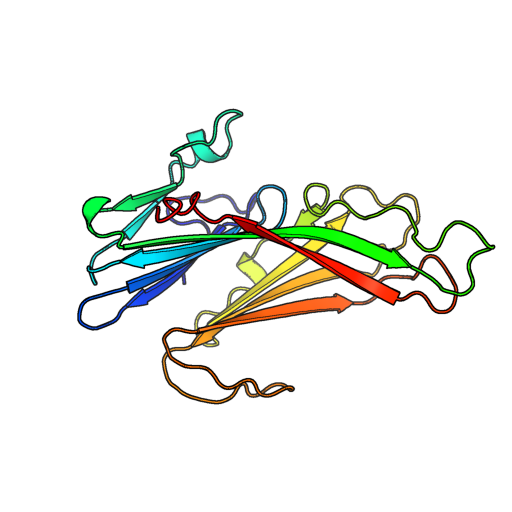9 ? 14.503 -12.446 -21.325 1.00 89.81 89 SER A C 1
ATOM 678 O O . SER A 1 89 ? 15.703 -12.577 -21.102 1.00 89.81 89 SER A O 1
ATOM 680 N N . GLU A 1 90 ? 13.766 -13.415 -21.867 1.00 80.62 90 GLU A N 1
ATOM 681 C CA . GLU A 1 90 ? 14.322 -14.694 -22.3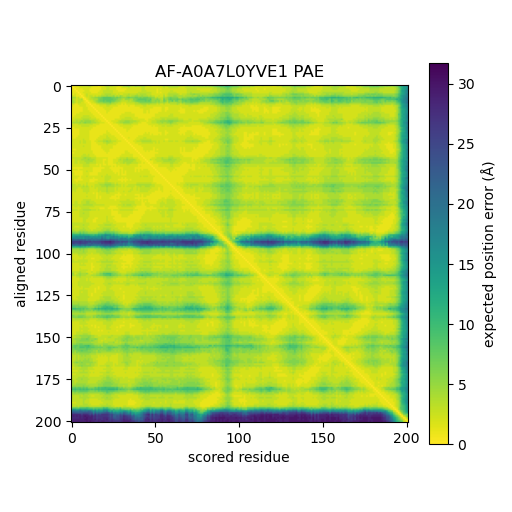33 1.00 80.62 90 GLU A CA 1
ATOM 682 C C . GLU A 1 90 ? 15.207 -14.524 -23.583 1.00 80.62 90 GLU A C 1
ATOM 684 O O . GLU A 1 90 ? 15.957 -15.430 -23.934 1.00 80.62 90 GLU A O 1
ATOM 689 N N . ALA A 1 91 ? 15.144 -13.364 -24.250 1.00 79.62 91 ALA A N 1
ATOM 690 C CA . ALA A 1 91 ? 15.968 -13.041 -25.412 1.00 79.62 91 ALA A CA 1
ATOM 691 C C . ALA A 1 91 ? 17.355 -12.481 -25.042 1.00 79.62 91 ALA A C 1
ATOM 693 O O . ALA A 1 91 ? 18.167 -12.237 -25.940 1.00 79.62 91 ALA A O 1
ATOM 694 N N . LYS A 1 92 ? 17.643 -12.242 -23.751 1.00 72.62 92 LYS A N 1
ATOM 695 C CA . LYS A 1 92 ? 18.982 -11.817 -23.323 1.00 72.62 92 LYS A CA 1
ATOM 696 C C . LYS A 1 92 ? 20.012 -12.942 -23.569 1.00 72.62 92 LYS A C 1
ATOM 698 O O . LYS A 1 92 ? 19.664 -14.122 -23.488 1.00 72.62 92 LYS A O 1
ATOM 703 N N . PRO A 1 93 ? 21.287 -12.602 -23.846 1.00 71.25 93 PRO A N 1
ATOM 704 C CA . PRO A 1 93 ? 22.352 -13.589 -24.005 1.00 71.25 93 PRO A CA 1
ATOM 705 C C . PRO A 1 93 ? 22.457 -14.531 -22.796 1.00 71.25 93 PRO A C 1
ATOM 707 O O . PRO A 1 93 ? 22.235 -14.118 -21.656 1.00 71.25 93 PRO A O 1
ATOM 710 N N . LEU A 1 94 ? 22.829 -15.790 -23.056 1.00 59.62 94 LEU A N 1
ATOM 711 C CA . LEU A 1 94 ? 23.004 -16.847 -22.052 1.00 59.62 94 LEU A CA 1
ATOM 712 C C . LEU A 1 94 ? 23.815 -16.351 -20.840 1.00 59.62 94 LEU A C 1
ATOM 714 O O . LEU A 1 94 ? 25.013 -16.105 -20.955 1.00 59.62 94 LEU A O 1
ATOM 718 N N . GLY A 1 95 ? 23.154 -16.237 -19.682 1.00 63.84 95 GLY A N 1
ATOM 719 C CA . GLY A 1 95 ? 23.781 -15.930 -18.389 1.00 63.84 95 GLY A CA 1
ATOM 720 C C . GLY A 1 95 ? 23.106 -14.815 -17.585 1.00 63.84 95 GLY A C 1
ATOM 721 O O . GLY A 1 95 ? 23.187 -14.834 -16.361 1.00 63.84 95 GLY A O 1
ATOM 722 N N . GLU A 1 96 ? 22.381 -13.897 -18.228 1.00 71.75 96 GLU A N 1
ATOM 723 C CA . GLU A 1 96 ? 21.696 -12.794 -17.538 1.00 71.75 96 GLU A CA 1
ATOM 724 C C . GLU A 1 96 ? 20.214 -12.751 -17.907 1.00 71.75 96 GLU A C 1
ATOM 726 O O . GLU A 1 96 ? 19.841 -12.194 -18.928 1.00 71.75 96 GLU A O 1
ATOM 731 N N . LEU A 1 97 ? 19.338 -13.316 -17.078 1.00 84.06 97 LEU A N 1
ATOM 732 C CA . LEU A 1 97 ? 17.896 -13.269 -17.352 1.00 84.06 97 LEU A CA 1
ATOM 733 C C . LEU A 1 97 ? 17.294 -11.891 -17.020 1.00 84.06 97 LEU A C 1
ATOM 735 O O . LEU A 1 97 ? 16.422 -11.394 -17.731 1.00 84.06 97 LEU A O 1
ATOM 739 N N . PHE A 1 98 ? 17.783 -11.262 -15.950 1.00 90.31 98 PHE A N 1
ATOM 740 C CA . PHE A 1 98 ? 17.236 -10.026 -15.398 1.00 90.31 98 PHE A CA 1
ATOM 741 C C . PHE A 1 98 ? 18.014 -8.786 -15.855 1.00 90.31 98 PHE A C 1
ATOM 743 O O . PHE A 1 98 ? 19.231 -8.806 -16.070 1.00 90.31 98 PHE A O 1
ATOM 750 N N . TYR A 1 99 ? 17.293 -7.681 -15.989 1.00 91.81 99 TYR A N 1
ATOM 751 C CA . TYR A 1 99 ? 17.864 -6.340 -16.009 1.00 91.81 99 TYR A CA 1
ATOM 752 C C . TYR A 1 99 ? 18.051 -5.833 -14.567 1.00 91.81 99 TYR A C 1
ATOM 754 O O . TYR A 1 99 ? 17.449 -6.397 -13.648 1.00 91.81 99 TYR A O 1
ATOM 762 N N . PRO A 1 100 ? 18.844 -4.766 -14.337 1.00 92.69 100 PRO A N 1
ATOM 763 C CA . PRO A 1 100 ? 18.916 -4.126 -13.025 1.00 92.69 100 PRO A CA 1
ATOM 764 C C . PRO A 1 100 ? 17.518 -3.806 -12.476 1.00 92.69 100 PRO A C 1
ATOM 766 O O . PRO A 1 100 ? 16.658 -3.304 -13.200 1.00 92.69 100 PRO A O 1
ATOM 769 N N . THR A 1 101 ? 17.254 -4.121 -11.215 1.00 95.19 101 THR A N 1
ATOM 770 C CA . THR A 1 101 ? 15.940 -3.871 -10.610 1.00 95.19 101 THR A CA 1
ATOM 771 C C . THR A 1 101 ? 15.708 -2.388 -10.385 1.00 95.19 101 THR A C 1
ATOM 773 O O . THR A 1 101 ? 16.656 -1.655 -10.111 1.00 95.19 101 THR A O 1
ATOM 776 N N . TYR A 1 102 ? 14.449 -1.968 -10.420 1.00 96.81 102 TYR A N 1
ATOM 777 C CA . TYR A 1 102 ? 14.073 -0.669 -9.879 1.00 96.81 102 TYR A CA 1
ATOM 778 C C . TYR A 1 102 ? 13.777 -0.827 -8.388 1.00 96.81 102 TYR A C 1
ATOM 780 O O . TYR A 1 102 ? 12.923 -1.640 -8.022 1.00 96.81 102 TYR A O 1
ATOM 788 N N . ASP A 1 103 ? 14.485 -0.080 -7.545 1.00 97.56 103 ASP A N 1
ATOM 789 C CA . ASP A 1 103 ? 14.199 0.002 -6.114 1.00 97.56 103 ASP A CA 1
ATOM 790 C C . ASP A 1 103 ? 13.026 0.965 -5.894 1.00 97.56 103 ASP A C 1
ATOM 792 O O . ASP A 1 103 ? 13.103 2.146 -6.236 1.00 97.56 103 ASP A O 1
ATOM 796 N N . LEU A 1 104 ? 11.915 0.462 -5.350 1.00 98.06 104 LEU A N 1
ATOM 797 C CA . LEU A 1 104 ? 10.710 1.271 -5.157 1.00 98.06 104 LEU A CA 1
ATOM 798 C C . LEU A 1 104 ? 10.850 2.285 -4.013 1.00 98.06 104 LEU A C 1
ATOM 800 O O . LEU A 1 104 ? 10.018 3.186 -3.906 1.00 98.06 104 LEU A O 1
ATOM 804 N N . SER A 1 105 ? 11.891 2.180 -3.181 1.00 97.06 105 SER A N 1
ATOM 805 C CA . SER A 1 105 ? 12.231 3.212 -2.195 1.00 97.06 105 SER A CA 1
ATOM 806 C C . SER A 1 105 ? 12.898 4.446 -2.811 1.00 97.06 105 SER A C 1
ATOM 808 O O . SER A 1 105 ? 12.876 5.512 -2.200 1.00 97.06 105 SER A O 1
ATOM 810 N N . GLU A 1 106 ? 13.420 4.330 -4.036 1.00 97.00 106 GLU A N 1
ATOM 811 C CA . GLU A 1 106 ? 14.029 5.428 -4.799 1.00 97.00 106 GLU A CA 1
ATOM 812 C C . GLU A 1 106 ? 13.033 6.103 -5.763 1.00 97.00 106 GLU A C 1
ATOM 814 O O . GLU A 1 106 ? 13.411 6.917 -6.612 1.00 97.00 106 GLU A O 1
ATOM 819 N N . PHE A 1 107 ? 11.743 5.766 -5.663 1.00 97.62 107 PHE A N 1
ATOM 820 C CA . PHE A 1 107 ? 10.689 6.389 -6.461 1.00 97.62 107 PHE A CA 1
ATOM 821 C C . PHE A 1 107 ? 10.254 7.726 -5.866 1.00 97.62 107 PHE A C 1
ATOM 823 O O . PHE A 1 107 ? 10.151 7.894 -4.650 1.00 97.62 107 PHE A O 1
ATOM 830 N N . SER A 1 108 ? 9.930 8.663 -6.753 1.00 96.62 108 SER A N 1
ATOM 831 C CA . SER A 1 108 ? 9.145 9.843 -6.416 1.00 96.62 108 SER A CA 1
ATOM 832 C C . SER A 1 108 ? 7.671 9.522 -6.634 1.00 96.62 108 SER A C 1
ATOM 834 O O . SER A 1 108 ? 7.292 9.021 -7.695 1.00 96.62 108 SER A O 1
ATOM 836 N N . TRP A 1 109 ? 6.849 9.815 -5.631 1.00 96.81 109 TRP A N 1
ATOM 837 C CA . TRP A 1 109 ? 5.425 9.499 -5.622 1.00 96.81 109 TRP A CA 1
ATOM 838 C C . TRP A 1 109 ? 4.596 10.775 -5.668 1.00 96.81 109 TRP A C 1
ATOM 840 O O . TRP A 1 109 ? 4.838 11.709 -4.901 1.00 96.81 109 TRP A O 1
ATOM 850 N N . ASP A 1 110 ? 3.593 10.790 -6.537 1.00 95.75 110 ASP A N 1
ATOM 851 C CA . ASP A 1 110 ? 2.619 11.869 -6.624 1.00 95.75 110 ASP A CA 1
ATOM 852 C C . ASP A 1 110 ? 1.816 11.976 -5.322 1.00 95.75 110 ASP A C 1
ATOM 854 O O . ASP A 1 110 ? 1.610 10.998 -4.595 1.00 95.75 110 ASP A O 1
ATOM 858 N N . SER A 1 111 ? 1.327 13.178 -5.017 1.00 95.12 111 SER A N 1
ATOM 859 C CA . SER A 1 111 ? 0.449 13.371 -3.863 1.00 95.12 111 SER A CA 1
ATOM 860 C C . SER A 1 111 ? -0.897 12.679 -4.082 1.00 95.12 111 SER A C 1
ATOM 862 O O . SER A 1 111 ? -1.574 12.907 -5.088 1.00 95.12 111 SER A O 1
ATOM 864 N N . LEU A 1 112 ? -1.346 11.923 -3.075 1.00 93.81 112 LEU A N 1
ATOM 865 C CA . LEU A 1 112 ? -2.670 11.289 -3.072 1.00 93.81 112 LEU A CA 1
ATOM 866 C C . LEU A 1 112 ? -3.842 12.277 -3.132 1.00 93.81 112 LEU A C 1
ATOM 868 O O . LEU A 1 112 ? -4.961 11.858 -3.425 1.00 93.81 112 LEU A O 1
ATOM 872 N N . ASN A 1 113 ? -3.616 13.572 -2.886 1.00 89.06 113 ASN A N 1
ATOM 873 C CA . ASN A 1 113 ? -4.669 14.592 -2.929 1.00 89.06 113 ASN A CA 1
ATOM 874 C C . ASN A 1 113 ? -5.474 14.572 -4.236 1.00 89.06 113 ASN A C 1
ATOM 876 O O . ASN A 1 113 ? -6.656 14.906 -4.230 1.00 89.06 113 ASN A O 1
ATOM 880 N N . HIS A 1 114 ? -4.850 14.188 -5.351 1.00 88.88 114 HIS A N 1
ATOM 881 C CA . HIS A 1 114 ? -5.501 14.177 -6.661 1.00 88.88 114 HIS A CA 1
ATOM 882 C C . HIS A 1 114 ? -6.193 12.850 -6.999 1.00 88.88 114 HIS A C 1
ATOM 884 O O . HIS A 1 114 ? -7.039 12.825 -7.890 1.00 88.88 114 HIS A O 1
ATOM 890 N N . SER A 1 115 ? -5.851 11.759 -6.308 1.00 94.75 115 SER A N 1
ATOM 891 C CA . SER A 1 115 ? -6.365 10.414 -6.599 1.00 94.75 115 SER A CA 1
ATOM 892 C C . SER A 1 115 ? -7.332 9.877 -5.542 1.00 94.75 115 SER A C 1
ATOM 894 O O . SER A 1 115 ? -8.044 8.904 -5.803 1.00 94.75 115 SER A O 1
ATOM 896 N N . LEU A 1 116 ? -7.385 10.498 -4.359 1.00 96.00 116 LEU A N 1
ATOM 897 C CA . LEU A 1 116 ? -8.291 10.106 -3.287 1.00 96.00 116 LEU A CA 1
ATOM 898 C C . LEU A 1 116 ? -9.749 10.400 -3.658 1.00 96.00 116 LEU A C 1
ATOM 900 O O . LEU A 1 116 ? -10.145 11.540 -3.897 1.00 96.00 116 LEU A O 1
ATOM 904 N N . ASN A 1 117 ? -10.574 9.360 -3.633 1.00 96.50 117 ASN A N 1
ATOM 905 C CA . ASN A 1 117 ? -12.005 9.441 -3.864 1.00 96.50 117 ASN A CA 1
ATOM 906 C C . ASN A 1 117 ? -12.753 8.808 -2.689 1.00 96.50 117 ASN A C 1
ATOM 908 O O . ASN A 1 117 ? -12.813 7.587 -2.550 1.00 96.50 117 ASN A O 1
ATOM 912 N N . HIS A 1 118 ? -13.359 9.654 -1.858 1.00 95.06 118 HIS A N 1
ATOM 913 C CA . HIS A 1 118 ? -14.115 9.220 -0.683 1.00 95.06 118 HIS A CA 1
ATOM 914 C C . HIS A 1 118 ? -15.428 8.512 -1.027 1.00 95.06 118 HIS A C 1
ATOM 916 O O . HIS A 1 118 ? -15.897 7.711 -0.230 1.00 95.06 118 HIS A O 1
ATOM 922 N N . THR A 1 119 ? -16.019 8.789 -2.191 1.00 94.44 119 THR A N 1
ATOM 923 C CA . THR A 1 119 ? -17.272 8.152 -2.622 1.00 94.44 119 THR A CA 1
ATOM 924 C C . THR A 1 119 ? -17.019 6.760 -3.184 1.00 94.44 119 THR A C 1
ATOM 926 O O . THR A 1 119 ? -17.755 5.831 -2.881 1.00 94.44 119 THR A O 1
ATOM 929 N N . ALA A 1 120 ? -15.974 6.606 -3.997 1.00 94.19 120 ALA A N 1
ATOM 930 C CA . ALA A 1 120 ? -15.585 5.311 -4.551 1.00 94.19 120 ALA A CA 1
ATOM 931 C C . ALA A 1 120 ? -14.735 4.476 -3.581 1.00 94.19 120 ALA A C 1
ATOM 933 O O . ALA A 1 120 ? -14.475 3.311 -3.866 1.00 94.19 120 ALA A O 1
ATOM 934 N N . LEU A 1 121 ? -14.287 5.075 -2.470 1.00 96.12 121 LEU A N 1
ATOM 935 C CA . LEU A 1 121 ? -13.343 4.484 -1.523 1.00 96.12 121 LEU A CA 1
ATOM 936 C C . LEU A 1 121 ? -12.076 3.985 -2.224 1.00 96.12 121 LEU A C 1
ATOM 938 O O . LEU A 1 121 ? -11.620 2.864 -1.997 1.00 96.12 121 LEU A O 1
ATOM 942 N N . THR A 1 122 ? -11.511 4.836 -3.082 1.00 96.81 122 THR A N 1
ATOM 943 C CA . THR A 1 122 ? -10.290 4.542 -3.837 1.00 96.81 122 THR A CA 1
ATOM 944 C C . THR A 1 122 ? -9.214 5.590 -3.615 1.00 96.81 122 THR A C 1
ATOM 946 O O . THR A 1 122 ? -9.516 6.766 -3.428 1.00 96.81 122 THR A O 1
ATOM 949 N N . ALA A 1 123 ? -7.957 5.179 -3.723 1.00 97.19 123 ALA A N 1
ATOM 950 C CA . ALA A 1 123 ? -6.803 6.067 -3.802 1.00 97.19 123 ALA A CA 1
ATOM 951 C C . ALA A 1 123 ? -5.729 5.432 -4.692 1.00 97.19 123 ALA A C 1
ATOM 953 O 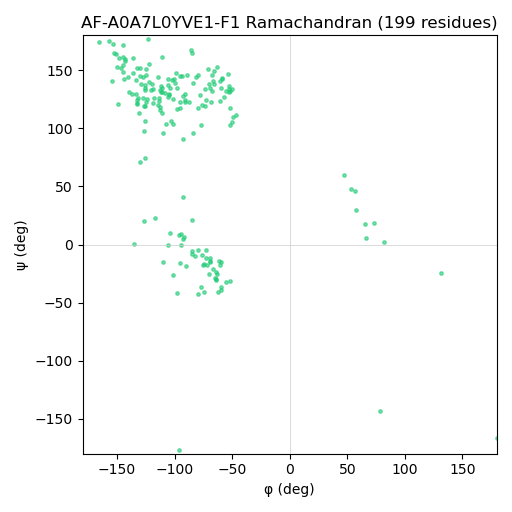O . ALA A 1 123 ? -5.652 4.207 -4.773 1.00 97.19 123 ALA A O 1
ATOM 954 N N . GLU A 1 124 ? -4.900 6.238 -5.348 1.00 97.12 124 GLU A N 1
ATOM 955 C CA . GLU A 1 124 ? -3.857 5.743 -6.254 1.00 97.12 124 GLU A CA 1
ATOM 956 C C . GLU A 1 124 ? -2.512 6.403 -5.947 1.00 97.12 124 GLU A C 1
ATOM 958 O O . GLU A 1 124 ? -2.353 7.610 -6.130 1.00 97.12 124 GLU A O 1
ATOM 963 N N . LEU A 1 125 ? -1.559 5.602 -5.465 1.00 95.94 125 LEU A N 1
ATOM 964 C CA . LEU A 1 125 ? -0.159 5.986 -5.291 1.00 95.94 125 LEU A CA 1
ATOM 965 C C . LEU A 1 125 ? 0.549 5.781 -6.629 1.00 95.94 125 LEU A C 1
ATOM 967 O O . LEU A 1 125 ? 0.933 4.655 -6.932 1.00 95.94 125 LEU A O 1
ATOM 971 N N . SER A 1 126 ? 0.681 6.837 -7.427 1.00 97.12 126 SER A N 1
ATOM 972 C CA . SER A 1 126 ? 1.389 6.825 -8.713 1.00 97.12 126 SER A CA 1
ATOM 973 C C . SER A 1 126 ? 2.787 7.413 -8.549 1.00 97.12 126 SER A C 1
ATOM 975 O O . SER A 1 126 ? 2.975 8.351 -7.778 1.00 97.12 126 SER A O 1
ATOM 977 N N . GLY A 1 127 ? 3.773 6.858 -9.245 1.00 96.69 127 GLY A N 1
ATOM 978 C CA . GLY A 1 127 ? 5.144 7.335 -9.177 1.00 96.69 127 GLY A CA 1
ATOM 979 C C . GLY A 1 127 ? 6.039 6.805 -10.289 1.00 96.69 127 GLY A C 1
ATOM 980 O O . GLY A 1 127 ? 5.660 5.950 -11.097 1.00 96.69 127 GLY A O 1
ATOM 981 N N . ALA A 1 128 ? 7.259 7.325 -10.302 1.00 97.62 128 ALA A N 1
ATOM 982 C CA . ALA A 1 128 ? 8.333 6.954 -11.214 1.00 97.62 128 ALA A CA 1
ATOM 983 C C . ALA A 1 128 ? 9.684 7.022 -10.475 1.00 97.62 128 ALA A C 1
ATOM 985 O O . ALA A 1 128 ? 9.768 7.677 -9.429 1.00 97.62 128 ALA A O 1
ATOM 986 N N . PRO A 1 129 ? 10.751 6.377 -10.984 1.00 97.00 129 PRO A N 1
ATOM 987 C CA . PRO A 1 129 ? 12.085 6.511 -10.409 1.00 97.00 129 PRO A CA 1
ATOM 988 C C . PRO A 1 129 ? 12.482 7.987 -10.290 1.00 97.00 129 PRO A C 1
ATOM 990 O O . PRO A 1 129 ? 12.333 8.744 -11.249 1.00 97.00 129 PRO A O 1
ATOM 993 N N . ALA A 1 130 ? 13.026 8.404 -9.142 1.00 95.25 130 ALA A N 1
ATOM 994 C CA . ALA A 1 130 ? 13.503 9.780 -8.970 1.00 95.25 130 ALA A CA 1
ATOM 995 C C . ALA A 1 130 ? 14.663 10.115 -9.927 1.00 95.25 130 ALA A C 1
ATOM 997 O O . ALA A 1 130 ? 14.865 11.273 -10.295 1.00 95.25 130 ALA A O 1
ATOM 998 N N . THR A 1 131 ? 15.411 9.092 -10.355 1.00 93.56 131 THR A N 1
ATOM 999 C CA . THR A 1 131 ? 16.400 9.187 -11.430 1.00 93.56 131 THR A CA 1
ATOM 1000 C C . THR A 1 131 ? 16.135 8.106 -12.475 1.00 93.56 131 THR A C 1
ATOM 1002 O O . THR A 1 131 ? 16.056 6.925 -12.151 1.00 93.56 131 THR A O 1
ATOM 1005 N N . ASP A 1 132 ? 15.997 8.508 -13.739 1.00 92.25 132 ASP A N 1
ATOM 1006 C CA . ASP A 1 132 ? 15.708 7.603 -14.859 1.00 92.25 132 ASP A CA 1
ATOM 1007 C C . ASP A 1 132 ? 16.681 7.851 -16.027 1.00 92.25 132 ASP A C 1
ATOM 1009 O O . ASP A 1 132 ? 16.307 8.408 -17.060 1.00 92.25 132 ASP A O 1
ATOM 1013 N N . PRO A 1 133 ? 17.965 7.471 -15.887 1.00 88.31 133 PRO 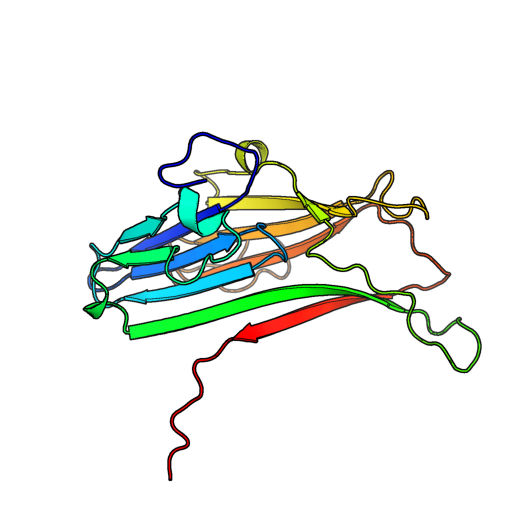A N 1
ATOM 1014 C CA . PRO A 1 133 ? 18.975 7.740 -16.913 1.00 88.31 133 PRO A CA 1
ATOM 1015 C C . PRO A 1 133 ? 18.691 7.020 -18.240 1.00 88.31 133 PRO A C 1
ATOM 1017 O O . PRO A 1 133 ? 19.169 7.453 -19.285 1.00 88.31 133 PRO A O 1
ATOM 1020 N N . GLY A 1 134 ? 17.928 5.922 -18.207 1.00 86.12 134 GLY A N 1
ATOM 1021 C CA . GLY A 1 134 ? 17.521 5.171 -19.396 1.00 86.12 134 GLY A CA 1
ATOM 1022 C C . GLY A 1 134 ? 16.263 5.713 -20.078 1.00 86.12 134 GLY A C 1
ATOM 1023 O O . GLY A 1 134 ? 15.921 5.234 -21.156 1.00 86.12 134 GLY A O 1
ATOM 1024 N N . GLY A 1 135 ? 15.570 6.677 -19.463 1.00 92.69 135 GLY A N 1
ATOM 1025 C CA . GLY A 1 135 ? 14.327 7.246 -19.981 1.00 92.69 135 GLY A CA 1
ATOM 1026 C C . GLY A 1 135 ? 13.156 6.256 -20.045 1.00 92.69 135 GLY A C 1
ATOM 1027 O O . GLY A 1 135 ? 12.183 6.516 -20.754 1.00 92.69 135 GLY A O 1
ATOM 1028 N N . ALA A 1 136 ? 13.228 5.125 -19.334 1.00 93.81 136 ALA A N 1
ATOM 1029 C CA . ALA A 1 136 ? 12.209 4.076 -19.390 1.00 93.81 136 ALA A CA 1
ATOM 1030 C C . ALA A 1 136 ? 10.846 4.554 -18.856 1.00 93.81 136 ALA A C 1
ATOM 1032 O O . ALA A 1 136 ? 9.798 4.110 -19.326 1.00 93.81 136 ALA A O 1
ATOM 1033 N N . PHE A 1 137 ? 10.862 5.486 -17.905 1.00 96.50 137 PHE A N 1
ATOM 1034 C CA . PHE A 1 137 ? 9.699 6.081 -17.254 1.00 96.50 137 PHE A CA 1
ATOM 1035 C C . PHE A 1 137 ? 9.397 7.503 -17.750 1.00 96.50 137 PHE A C 1
ATOM 1037 O O . PHE A 1 137 ? 8.521 8.158 -17.201 1.00 96.50 137 PHE A O 1
ATOM 1044 N N . SER A 1 138 ? 10.036 7.986 -18.824 1.00 94.44 138 SER A N 1
ATOM 1045 C CA . SER A 1 138 ? 9.814 9.361 -19.321 1.00 94.44 138 SER A CA 1
ATOM 1046 C C . SER A 1 138 ? 8.342 9.686 -19.633 1.00 94.44 138 SER A C 1
ATOM 1048 O O . SER A 1 138 ? 7.922 10.822 -19.453 1.00 94.44 138 SER A O 1
ATOM 1050 N N . ASN A 1 139 ? 7.559 8.691 -20.067 1.00 93.81 139 ASN A N 1
ATOM 1051 C CA . ASN A 1 139 ? 6.100 8.775 -20.250 1.00 93.81 139 ASN A CA 1
ATOM 1052 C C . ASN A 1 139 ? 5.368 7.643 -19.504 1.00 93.81 139 ASN A C 1
ATOM 1054 O O . ASN A 1 139 ? 4.251 7.271 -19.871 1.00 93.81 139 ASN A O 1
ATOM 1058 N N . GLY A 1 140 ? 6.034 7.038 -18.520 1.00 96.12 140 GLY A N 1
ATOM 1059 C CA . GLY A 1 140 ? 5.564 5.843 -17.842 1.00 96.12 140 GLY A CA 1
ATOM 1060 C C . GLY A 1 140 ? 5.422 6.052 -16.345 1.00 96.12 140 GLY A C 1
ATOM 1061 O O . GLY A 1 140 ? 6.095 6.890 -15.754 1.00 96.12 140 GLY A O 1
ATOM 1062 N N . SER A 1 141 ? 4.561 5.260 -15.723 1.00 97.12 141 SER A N 1
ATOM 1063 C CA . SER A 1 141 ? 4.380 5.258 -14.278 1.00 97.12 141 SER A CA 1
ATOM 1064 C C . SER A 1 141 ? 4.135 3.856 -13.745 1.00 97.12 141 SER A C 1
ATOM 1066 O O . SER A 1 141 ? 3.711 2.933 -14.455 1.00 97.12 141 SER A O 1
ATOM 1068 N N . LEU A 1 142 ? 4.421 3.717 -12.458 1.00 97.81 142 LEU A N 1
ATOM 1069 C CA . LEU A 1 142 ? 4.008 2.603 -11.631 1.00 97.81 142 LEU A CA 1
ATOM 1070 C C . LEU A 1 142 ? 2.992 3.133 -10.624 1.00 97.81 142 LEU A C 1
ATOM 1072 O O . LEU A 1 142 ? 3.250 4.139 -9.966 1.00 97.81 142 LEU A O 1
ATOM 1076 N N . ALA A 1 143 ? 1.858 2.453 -10.483 1.00 97.62 143 ALA A N 1
ATOM 1077 C CA . ALA A 1 143 ? 0.826 2.848 -9.543 1.00 97.62 143 ALA A CA 1
ATOM 1078 C C . ALA A 1 143 ? 0.292 1.686 -8.701 1.00 97.62 143 ALA A C 1
ATOM 1080 O O . ALA A 1 143 ? 0.085 0.572 -9.189 1.00 97.62 143 ALA A O 1
ATOM 1081 N N . PHE A 1 144 ? 0.023 1.990 -7.433 1.00 97.44 144 PHE A N 1
ATOM 1082 C CA . PHE A 1 144 ? -0.726 1.152 -6.506 1.00 97.44 144 PHE A CA 1
ATOM 1083 C C . PHE A 1 144 ? -2.093 1.786 -6.273 1.00 97.44 144 PHE A C 1
ATOM 1085 O O . PHE A 1 144 ? -2.214 2.770 -5.536 1.00 97.44 144 PHE A O 1
ATOM 1092 N N . ARG A 1 145 ? -3.132 1.224 -6.896 1.00 96.69 145 ARG A N 1
ATOM 1093 C CA . ARG A 1 145 ? -4.512 1.628 -6.627 1.00 96.69 145 ARG A CA 1
ATOM 1094 C C . ARG A 1 145 ? -5.098 0.767 -5.521 1.00 96.69 145 ARG A C 1
ATOM 1096 O O . ARG A 1 145 ? -5.178 -0.451 -5.641 1.00 96.69 145 ARG A O 1
ATOM 1103 N N . VAL A 1 146 ? -5.547 1.424 -4.465 1.00 96.31 146 VAL A N 1
ATOM 1104 C CA . VAL A 1 146 ? -6.187 0.818 -3.303 1.00 96.31 146 VAL A CA 1
ATOM 1105 C C . VAL A 1 146 ? -7.683 1.071 -3.390 1.00 96.31 146 VAL A C 1
ATOM 1107 O O . VAL A 1 146 ? -8.106 2.191 -3.669 1.00 96.31 146 VAL A O 1
ATOM 1110 N N . THR A 1 147 ? -8.480 0.040 -3.130 1.00 96.69 147 THR A N 1
ATOM 1111 C CA . THR A 1 147 ? -9.936 0.128 -2.969 1.00 96.69 147 THR A CA 1
ATOM 1112 C C . THR A 1 147 ? -10.330 -0.480 -1.627 1.00 96.69 147 THR A C 1
ATOM 1114 O O . THR A 1 147 ? -9.812 -1.535 -1.251 1.00 96.69 147 THR A O 1
ATOM 1117 N N . ALA A 1 148 ? -11.236 0.169 -0.902 1.00 96.62 148 ALA A N 1
ATOM 1118 C CA . ALA A 1 148 ? -11.899 -0.411 0.264 1.00 96.62 148 ALA A CA 1
ATOM 1119 C C . ALA A 1 148 ? -13.380 -0.657 -0.033 1.00 96.62 148 ALA A C 1
ATOM 1121 O O . ALA A 1 148 ? -13.936 -0.075 -0.964 1.00 96.62 148 ALA A O 1
ATOM 1122 N N . TYR A 1 149 ? -14.013 -1.506 0.770 1.00 95.50 149 TYR A N 1
ATOM 1123 C CA . TYR A 1 149 ? -15.404 -1.896 0.575 1.00 95.50 149 TYR A CA 1
ATOM 1124 C C . TYR A 1 149 ? -16.195 -1.756 1.871 1.00 95.50 149 TYR A C 1
ATOM 1126 O O . TYR A 1 149 ? -15.681 -2.013 2.953 1.00 95.50 149 TYR A O 1
ATOM 1134 N N . GLU A 1 150 ? -17.462 -1.368 1.752 1.00 93.56 150 GLU A N 1
ATOM 1135 C CA . GLU A 1 150 ? -18.378 -1.235 2.895 1.00 93.56 150 GLU A CA 1
ATOM 1136 C C . GLU A 1 150 ? -19.236 -2.489 3.103 1.00 93.56 150 GLU A C 1
ATOM 1138 O O . GLU A 1 150 ? -19.858 -2.659 4.148 1.00 93.56 150 GLU A O 1
ATOM 1143 N N . ALA A 1 151 ? -19.299 -3.370 2.101 1.00 94.38 151 ALA A N 1
ATOM 1144 C CA . ALA A 1 151 ? -20.166 -4.540 2.091 1.00 94.38 151 ALA A CA 1
ATOM 1145 C C . ALA A 1 151 ? -19.603 -5.658 1.204 1.00 94.38 151 ALA A C 1
ATOM 1147 O O . ALA A 1 151 ? -18.620 -5.484 0.486 1.00 94.38 151 ALA A O 1
ATOM 1148 N N . GLY A 1 152 ? -20.252 -6.823 1.256 1.00 95.94 152 GLY A N 1
ATOM 1149 C CA . GLY A 1 152 ? -19.951 -7.949 0.377 1.00 95.94 152 GLY A CA 1
ATOM 1150 C C . GLY A 1 152 ? -20.367 -7.707 -1.072 1.00 95.94 152 GLY A C 1
ATOM 1151 O O . GLY A 1 152 ? -21.461 -7.211 -1.335 1.00 95.94 152 GLY A O 1
ATOM 1152 N N . GLY A 1 153 ? -19.519 -8.111 -2.016 1.00 96.50 153 GLY A N 1
ATOM 1153 C CA . GLY A 1 153 ? -19.778 -7.912 -3.437 1.00 96.50 153 GLY A CA 1
ATOM 1154 C C . GLY A 1 153 ? -18.675 -8.445 -4.343 1.00 96.50 153 GLY A C 1
ATOM 1155 O O . GLY A 1 153 ? -17.802 -9.209 -3.932 1.00 96.50 153 GLY A O 1
ATOM 1156 N N . ARG A 1 154 ? -18.726 -8.048 -5.617 1.00 96.06 154 ARG A N 1
ATOM 1157 C CA . ARG A 1 154 ? -17.666 -8.304 -6.600 1.00 96.06 154 ARG A CA 1
ATOM 1158 C C . ARG A 1 154 ? -17.175 -6.995 -7.178 1.00 96.06 154 ARG A C 1
ATOM 1160 O O . ARG A 1 154 ? -17.975 -6.101 -7.446 1.00 96.06 154 ARG A O 1
ATOM 1167 N N . ALA A 1 155 ? -15.866 -6.885 -7.375 1.00 92.38 155 ALA A N 1
ATOM 1168 C CA . ALA A 1 155 ? -15.292 -5.701 -7.993 1.00 92.38 155 ALA A CA 1
ATOM 1169 C C . ALA A 1 155 ? -15.878 -5.502 -9.404 1.00 92.38 155 ALA A C 1
ATOM 1171 O O . ALA A 1 155 ? -15.976 -6.446 -10.193 1.00 92.38 155 ALA A O 1
ATOM 1172 N N . GLY A 1 156 ? -16.256 -4.262 -9.728 1.00 87.44 156 GLY A N 1
ATOM 1173 C CA . GLY A 1 156 ? -16.807 -3.929 -11.046 1.00 87.44 156 GLY A CA 1
ATOM 1174 C C . GLY A 1 156 ? -15.790 -4.072 -12.184 1.00 87.44 156 GLY A C 1
ATOM 1175 O O . GLY A 1 156 ? -16.173 -4.233 -13.338 1.00 87.44 156 GLY A O 1
ATOM 1176 N N . ARG A 1 157 ? -14.490 -4.044 -11.864 1.00 84.69 157 ARG A N 1
ATOM 1177 C CA . ARG A 1 157 ? -13.397 -4.283 -12.813 1.00 84.69 157 ARG A CA 1
ATOM 1178 C C . ARG A 1 157 ? -12.957 -5.740 -12.774 1.00 84.69 157 ARG A C 1
ATOM 1180 O O . ARG A 1 157 ? -12.925 -6.352 -11.706 1.00 84.69 157 ARG A O 1
ATOM 1187 N N . LEU A 1 158 ? -12.573 -6.273 -13.935 1.00 89.94 158 LEU A N 1
ATOM 1188 C CA . LEU A 1 158 ? -11.924 -7.579 -14.022 1.00 89.94 158 LEU A CA 1
ATOM 1189 C C . LEU A 1 158 ? -10.626 -7.584 -13.190 1.00 89.94 158 LEU A C 1
ATOM 1191 O O . LEU A 1 158 ? -9.939 -6.564 -13.156 1.00 89.94 158 LEU A O 1
ATOM 1195 N N . PRO A 1 159 ? -10.290 -8.704 -12.524 1.00 93.88 159 PRO A N 1
ATOM 1196 C CA . PRO A 1 159 ? -10.923 -10.026 -12.619 1.00 93.88 159 PRO A CA 1
ATOM 1197 C C . PRO A 1 159 ? -12.161 -10.226 -11.714 1.00 93.88 159 PRO A C 1
ATOM 1199 O O . PRO A 1 159 ? -12.532 -11.360 -11.425 1.00 93.88 159 PRO A O 1
ATOM 1202 N N . SER A 1 160 ? -12.822 -9.149 -11.272 1.00 94.00 160 SER A N 1
ATOM 1203 C CA . SER A 1 160 ? -14.074 -9.176 -10.499 1.00 94.00 160 SER A CA 1
ATOM 1204 C C . SER A 1 160 ? -13.975 -9.991 -9.212 1.00 94.00 160 SER A C 1
ATOM 1206 O O . SER A 1 160 ? -14.847 -10.811 -8.885 1.00 94.00 160 SER A O 1
ATOM 1208 N N . LEU A 1 161 ? -12.882 -9.739 -8.484 1.00 96.19 161 LEU A N 1
ATOM 1209 C CA . LEU A 1 161 ? -12.594 -10.366 -7.202 1.00 96.19 161 LEU A CA 1
ATOM 1210 C C . LEU A 1 161 ? -13.779 -10.192 -6.250 1.00 96.19 161 LEU A C 1
ATOM 1212 O O . LEU A 1 161 ? -14.398 -9.126 -6.170 1.00 96.19 161 LEU A O 1
ATOM 1216 N N . LEU A 1 162 ? -14.102 -11.286 -5.567 1.00 96.94 162 LEU A N 1
ATOM 1217 C CA . LEU A 1 162 ? -15.061 -11.292 -4.474 1.00 96.94 162 LEU A CA 1
ATOM 1218 C C . LEU A 1 162 ? -14.445 -10.529 -3.297 1.00 96.94 162 LEU A C 1
ATOM 1220 O O . LEU A 1 162 ? -13.284 -10.762 -2.967 1.00 96.94 162 LEU A O 1
ATOM 1224 N N . HIS A 1 163 ? -15.218 -9.649 -2.675 1.00 96.25 163 HIS A N 1
ATOM 1225 C CA . HIS A 1 163 ? -14.790 -8.860 -1.525 1.00 96.25 163 HIS A CA 1
ATOM 1226 C C . HIS A 1 163 ? -15.871 -8.833 -0.443 1.00 96.25 163 HIS A C 1
ATOM 1228 O O . HIS A 1 163 ? -17.048 -9.086 -0.711 1.00 96.25 163 HIS A O 1
ATOM 1234 N N . THR A 1 164 ? -15.453 -8.509 0.776 1.00 96.19 164 THR A N 1
ATOM 1235 C CA . THR A 1 164 ? -1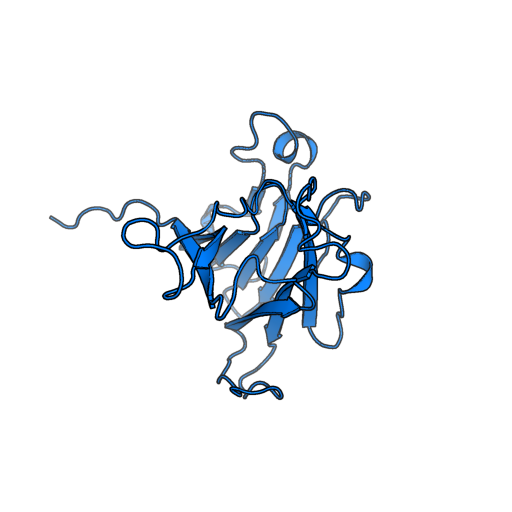6.301 -8.206 1.938 1.00 96.19 164 THR A CA 1
ATOM 1236 C C . THR A 1 164 ? -15.972 -6.815 2.476 1.00 96.19 164 THR A C 1
ATOM 1238 O O . THR A 1 164 ? -15.029 -6.179 2.006 1.00 96.19 164 THR A O 1
ATOM 1241 N N . ALA A 1 165 ? -16.705 -6.360 3.497 1.00 94.00 165 ALA A N 1
ATOM 1242 C CA . ALA A 1 165 ? -16.358 -5.148 4.246 1.00 94.00 165 ALA A CA 1
ATOM 1243 C C . ALA A 1 165 ? -14.975 -5.235 4.934 1.00 94.00 165 ALA A C 1
ATOM 1245 O O . ALA A 1 165 ? -14.373 -4.219 5.266 1.00 94.00 165 ALA A O 1
ATOM 1246 N N . ASP A 1 166 ? -14.450 -6.454 5.085 1.00 93.19 166 ASP A N 1
ATOM 1247 C CA . ASP A 1 166 ? -13.154 -6.748 5.707 1.00 93.19 166 ASP A CA 1
ATOM 1248 C C . ASP A 1 166 ? -12.010 -6.801 4.680 1.00 93.19 166 ASP A C 1
ATOM 1250 O O . ASP A 1 166 ? -10.895 -7.231 4.978 1.00 93.19 166 ASP A O 1
ATOM 1254 N N . SER A 1 167 ? -12.297 -6.452 3.424 1.00 93.00 167 SER A N 1
ATOM 1255 C CA . SER A 1 167 ? -11.354 -6.543 2.315 1.00 93.00 167 SER A CA 1
ATOM 1256 C C . SER A 1 167 ? -10.841 -5.165 1.911 1.00 93.00 167 SER A C 1
ATOM 1258 O O . SER A 1 167 ? -11.596 -4.199 1.806 1.00 93.00 167 SER A O 1
ATOM 1260 N N . SER A 1 168 ? -9.561 -5.106 1.553 1.00 92.62 168 SER A N 1
ATOM 1261 C CA . SER A 1 168 ? -9.028 -4.052 0.696 1.00 92.62 168 SER A CA 1
ATOM 1262 C C . SER A 1 168 ? -8.429 -4.697 -0.547 1.00 92.62 168 SER A C 1
ATOM 1264 O O . SER A 1 168 ? -7.719 -5.698 -0.454 1.00 92.62 168 SER A O 1
ATOM 1266 N N . GLN A 1 169 ? -8.754 -4.153 -1.716 1.00 94.81 169 GLN A N 1
ATOM 1267 C CA . GLN A 1 169 ? -8.193 -4.601 -2.983 1.00 94.81 169 GLN A CA 1
ATOM 1268 C C . GLN A 1 169 ? -7.038 -3.686 -3.378 1.00 94.81 169 GLN A C 1
ATOM 1270 O O . GLN A 1 169 ? -7.169 -2.463 -3.352 1.00 94.81 169 GLN A O 1
ATOM 1275 N N . LEU A 1 170 ? -5.938 -4.302 -3.800 1.00 95.44 170 LEU A N 1
ATOM 1276 C CA . LEU A 1 170 ? -4.798 -3.629 -4.400 1.00 95.44 170 LEU A CA 1
ATOM 1277 C C . LEU A 1 170 ? -4.712 -3.988 -5.881 1.00 95.44 170 LEU A C 1
ATOM 1279 O O . LEU A 1 170 ? -4.739 -5.162 -6.248 1.00 95.44 170 LEU A O 1
ATOM 1283 N N . GLU A 1 171 ? -4.560 -2.975 -6.721 1.00 95.81 171 GLU A N 1
ATOM 1284 C CA . GLU A 1 171 ? -4.222 -3.120 -8.128 1.00 95.81 171 GLU A CA 1
ATOM 1285 C C . GLU A 1 171 ? -2.832 -2.533 -8.371 1.00 95.81 171 GLU A C 1
ATOM 1287 O O . GLU A 1 171 ? -2.563 -1.378 -8.037 1.00 95.81 171 GLU A O 1
ATOM 1292 N N . PHE A 1 172 ? -1.961 -3.343 -8.969 1.00 95.69 172 PHE A N 1
ATOM 1293 C CA . PHE A 1 172 ? -0.648 -2.928 -9.443 1.00 95.69 172 PHE A CA 1
ATOM 1294 C C . PHE A 1 172 ? -0.736 -2.577 -10.928 1.00 95.69 172 PHE A C 1
ATOM 1296 O O . PHE A 1 172 ? -1.159 -3.405 -11.739 1.00 95.69 172 PHE A O 1
ATOM 1303 N N . ILE A 1 173 ? -0.355 -1.353 -11.282 1.00 96.94 173 ILE A N 1
ATOM 1304 C CA . ILE A 1 173 ? -0.517 -0.810 -12.630 1.00 96.94 173 ILE A CA 1
ATOM 1305 C C . ILE A 1 173 ? 0.843 -0.319 -13.114 1.00 96.94 173 ILE A C 1
ATOM 1307 O O . ILE A 1 173 ? 1.424 0.586 -12.527 1.00 96.94 173 ILE A O 1
ATOM 1311 N N . LEU A 1 174 ? 1.337 -0.904 -14.205 1.00 97.50 174 LEU A N 1
ATOM 1312 C CA . LEU A 1 174 ? 2.509 -0.419 -14.928 1.00 97.50 174 LEU A CA 1
ATOM 1313 C C . LEU A 1 174 ? 2.032 0.112 -16.280 1.00 97.50 174 LEU A C 1
ATOM 1315 O O . LEU A 1 174 ? 1.534 -0.658 -17.104 1.00 97.50 174 LEU A O 1
ATOM 1319 N N . ALA A 1 175 ? 2.135 1.419 -16.495 1.00 97.06 175 ALA A N 1
ATOM 1320 C CA . ALA A 1 175 ? 1.581 2.082 -17.671 1.00 97.06 175 ALA A CA 1
ATOM 1321 C C . ALA A 1 175 ? 2.662 2.889 -18.387 1.00 97.06 175 ALA A C 1
ATOM 1323 O O . ALA A 1 175 ? 3.428 3.593 -17.745 1.00 97.06 175 ALA A O 1
ATOM 1324 N N . GLY A 1 176 ? 2.736 2.784 -19.716 1.00 96.12 176 GLY A N 1
ATOM 1325 C CA . GLY A 1 176 ? 3.617 3.627 -20.538 1.00 96.12 176 GLY A CA 1
ATOM 1326 C C . GLY A 1 176 ? 5.127 3.422 -20.348 1.00 96.12 176 GLY A C 1
ATOM 1327 O O . GLY A 1 176 ? 5.905 4.158 -20.945 1.00 96.12 176 GLY A O 1
ATOM 1328 N N . VAL A 1 177 ? 5.554 2.438 -19.547 1.00 96.50 177 VAL A N 1
ATOM 1329 C CA . VAL A 1 177 ? 6.975 2.150 -19.304 1.00 96.50 177 VAL A CA 1
ATOM 1330 C C . VAL A 1 177 ? 7.599 1.499 -20.534 1.00 96.50 177 VAL A C 1
ATOM 1332 O O . VAL A 1 177 ? 7.123 0.467 -21.014 1.00 96.50 177 VAL A O 1
ATOM 1335 N N . ALA A 1 178 ? 8.675 2.099 -21.042 1.00 96.38 178 ALA A N 1
ATOM 1336 C CA . ALA A 1 178 ? 9.431 1.551 -22.156 1.00 96.38 178 ALA A CA 1
ATOM 1337 C C . ALA A 1 178 ? 10.304 0.378 -21.666 1.00 96.38 178 ALA A C 1
ATOM 1339 O O . ALA A 1 178 ? 11.153 0.576 -20.793 1.00 96.38 178 ALA A O 1
ATOM 1340 N N . PRO A 1 179 ? 10.121 -0.843 -22.200 1.00 94.06 179 PRO A N 1
ATOM 1341 C CA . PRO A 1 179 ? 10.939 -1.983 -21.810 1.00 94.06 179 PRO A CA 1
ATOM 1342 C C . PRO A 1 179 ? 12.390 -1.805 -22.273 1.00 94.06 179 PRO A C 1
ATOM 1344 O O . PRO A 1 179 ? 12.657 -1.281 -23.355 1.00 94.06 179 PRO A O 1
ATOM 1347 N N . ARG A 1 180 ? 13.338 -2.300 -21.476 1.00 91.88 180 ARG A N 1
ATOM 1348 C CA . ARG A 1 180 ? 14.781 -2.271 -21.765 1.00 91.88 180 ARG A CA 1
ATOM 1349 C C . ARG A 1 180 ? 15.216 -3.305 -22.799 1.00 91.88 180 ARG A C 1
ATOM 1351 O O . ARG A 1 180 ? 16.360 -3.275 -23.251 1.00 91.88 180 ARG A O 1
ATOM 1358 N N . GLY A 1 181 ? 14.332 -4.218 -23.188 1.00 88.50 181 GLY A N 1
ATOM 1359 C CA . GLY A 1 181 ? 14.594 -5.152 -24.269 1.00 88.50 181 GLY A CA 1
ATOM 1360 C C . GLY A 1 181 ? 13.349 -5.720 -24.918 1.00 88.50 181 GLY A C 1
ATOM 1361 O O . GLY A 1 181 ? 12.211 -5.493 -24.508 1.00 88.50 181 GLY A O 1
ATOM 1362 N N . ASN A 1 182 ? 13.592 -6.495 -25.970 1.00 87.88 182 ASN A N 1
ATOM 1363 C CA . ASN A 1 182 ? 12.534 -7.208 -26.665 1.00 87.88 182 ASN A CA 1
ATOM 1364 C C . ASN A 1 182 ? 11.943 -8.278 -25.748 1.00 87.88 182 ASN A C 1
ATOM 1366 O O . ASN A 1 182 ? 12.672 -8.966 -25.032 1.00 87.88 182 ASN A O 1
ATOM 1370 N N . SER A 1 183 ? 10.619 -8.432 -25.803 1.00 90.06 183 SER A N 1
ATOM 1371 C CA . SER A 1 183 ? 9.892 -9.450 -25.036 1.00 90.06 183 SER A CA 1
ATOM 1372 C C . SER A 1 183 ? 10.114 -9.364 -23.518 1.00 90.06 183 SER A C 1
ATOM 1374 O O . SER A 1 183 ? 10.041 -10.386 -22.833 1.00 90.06 183 SER A O 1
ATOM 1376 N N . SER A 1 184 ? 10.373 -8.159 -22.996 1.00 92.62 184 SER A N 1
ATOM 1377 C CA . SER A 1 184 ? 10.486 -7.930 -21.558 1.00 92.62 184 SER A CA 1
ATOM 1378 C C . SER A 1 184 ? 9.211 -8.311 -20.813 1.00 92.62 184 SER A C 1
ATOM 1380 O O . SER A 1 184 ? 8.089 -8.071 -21.265 1.00 92.62 184 SER A O 1
ATOM 1382 N N . ARG A 1 185 ? 9.406 -8.878 -19.628 1.00 94.25 185 ARG A N 1
ATOM 1383 C CA . ARG A 1 185 ? 8.371 -9.217 -18.656 1.00 94.25 185 ARG A CA 1
ATOM 1384 C C . ARG A 1 185 ? 8.708 -8.555 -17.330 1.00 94.25 185 ARG A C 1
ATOM 1386 O O . ARG A 1 185 ? 9.881 -8.446 -16.978 1.00 94.25 185 ARG A O 1
ATOM 1393 N N . PHE A 1 186 ? 7.679 -8.153 -16.594 1.00 95.62 186 PHE A N 1
ATOM 1394 C CA . PHE A 1 186 ? 7.822 -7.453 -15.320 1.00 95.62 186 PHE A CA 1
ATOM 1395 C C . PHE A 1 186 ? 7.293 -8.298 -14.163 1.00 95.62 186 PHE A C 1
ATOM 1397 O O . PHE A 1 186 ? 6.305 -9.015 -14.322 1.00 95.62 186 PHE A O 1
ATOM 1404 N N . LEU A 1 187 ? 7.948 -8.206 -13.005 1.00 95.69 187 LEU A N 1
ATOM 1405 C CA . LEU A 1 187 ? 7.524 -8.853 -11.760 1.00 95.69 187 LEU A CA 1
ATOM 1406 C C . LEU A 1 187 ? 7.661 -7.869 -10.601 1.00 95.69 187 LEU A C 1
ATOM 1408 O O . LEU A 1 187 ? 8.584 -7.058 -10.578 1.00 95.69 187 LEU A O 1
ATOM 1412 N N . LEU A 1 188 ? 6.773 -7.985 -9.622 1.00 97.56 188 LEU A N 1
ATOM 1413 C CA . LEU A 1 188 ? 6.809 -7.190 -8.403 1.00 97.56 188 LEU A CA 1
ATOM 1414 C C . LEU A 1 188 ? 7.306 -8.048 -7.238 1.00 97.56 188 LEU A C 1
ATOM 1416 O O . LEU A 1 188 ? 6.774 -9.132 -6.997 1.00 97.56 188 LEU A O 1
ATOM 1420 N N . GLU A 1 189 ? 8.311 -7.562 -6.515 1.00 97.69 189 GLU A N 1
ATOM 1421 C CA . GLU A 1 189 ? 8.745 -8.158 -5.252 1.00 97.69 189 GLU A CA 1
ATOM 1422 C C . GLU A 1 189 ? 7.782 -7.758 -4.135 1.00 97.69 189 GLU A C 1
ATOM 1424 O O . GLU A 1 189 ? 7.498 -6.573 -3.948 1.00 97.69 189 GLU A O 1
ATOM 1429 N N . VAL A 1 190 ? 7.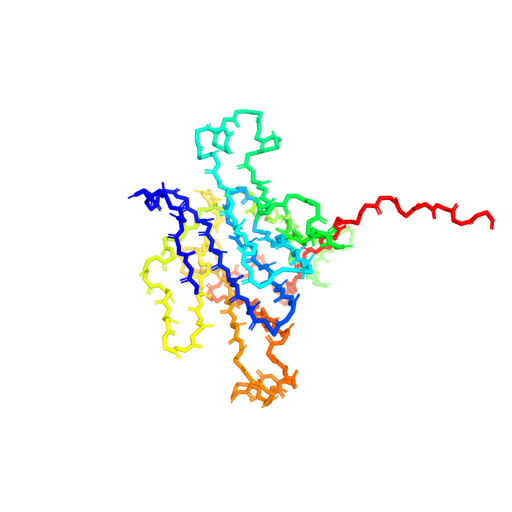301 -8.749 -3.387 1.00 97.81 190 VAL A N 1
ATOM 1430 C CA . VAL A 1 190 ? 6.404 -8.554 -2.247 1.00 97.81 190 VAL A CA 1
ATOM 1431 C C . VAL A 1 190 ? 7.029 -9.219 -1.031 1.00 97.81 190 VAL A C 1
ATOM 1433 O O . VAL A 1 190 ? 7.297 -10.420 -1.049 1.00 97.81 190 VAL A O 1
ATOM 1436 N N . ALA A 1 191 ? 7.251 -8.443 0.025 1.00 97.06 191 ALA A N 1
ATOM 1437 C CA . ALA A 1 191 ? 7.731 -8.927 1.310 1.00 97.06 191 ALA A CA 1
ATOM 1438 C C . ALA A 1 191 ? 6.630 -8.787 2.362 1.00 97.06 191 ALA A C 1
ATOM 1440 O O . ALA A 1 191 ? 5.969 -7.752 2.443 1.00 97.06 191 ALA A O 1
ATOM 1441 N N . THR A 1 192 ? 6.447 -9.813 3.188 1.00 95.44 192 THR A N 1
ATOM 1442 C CA . THR A 1 192 ? 5.523 -9.786 4.325 1.00 95.44 192 THR A CA 1
ATOM 1443 C C . THR A 1 192 ? 6.309 -9.792 5.627 1.00 95.44 192 THR A C 1
ATOM 1445 O O . THR A 1 192 ? 7.242 -10.579 5.789 1.00 95.44 192 THR A O 1
ATOM 1448 N N . VAL A 1 193 ? 5.927 -8.931 6.564 1.00 89.94 193 VAL A N 1
ATOM 1449 C CA . VAL A 1 193 ? 6.505 -8.875 7.906 1.00 89.94 193 VAL A CA 1
ATOM 1450 C C . VAL A 1 193 ? 5.530 -9.524 8.863 1.00 89.94 193 VAL A C 1
ATOM 1452 O O . VAL A 1 193 ? 4.517 -8.931 9.219 1.00 89.94 193 VAL A O 1
ATOM 1455 N N . GLU A 1 194 ? 5.864 -10.720 9.317 1.00 80.19 194 GLU A N 1
ATOM 1456 C CA . GLU A 1 194 ? 5.148 -11.360 10.410 1.00 80.19 194 GLU A CA 1
ATOM 1457 C C . GLU A 1 194 ? 5.959 -11.220 11.695 1.00 80.19 194 GLU A C 1
ATOM 1459 O O . GLU A 1 194 ? 7.190 -11.327 11.689 1.00 80.19 194 GLU A O 1
ATOM 1464 N N . ALA A 1 195 ? 5.275 -10.993 12.818 1.00 66.44 195 ALA A N 1
ATOM 1465 C CA . ALA A 1 195 ? 5.902 -11.210 14.113 1.00 66.44 195 ALA A CA 1
ATOM 1466 C C . ALA A 1 195 ? 6.417 -12.652 14.135 1.00 66.44 195 ALA A C 1
ATOM 1468 O O . ALA A 1 195 ? 5.679 -13.559 13.749 1.00 66.44 195 ALA A O 1
ATOM 1469 N N . ALA A 1 196 ? 7.670 -12.862 14.559 1.00 55.06 196 ALA A N 1
ATOM 1470 C CA . ALA A 1 196 ? 8.220 -14.202 14.702 1.00 55.06 196 ALA A CA 1
ATOM 1471 C C . ALA A 1 196 ? 7.217 -15.034 15.502 1.00 55.06 196 ALA A C 1
ATOM 1473 O O . ALA A 1 196 ? 6.987 -14.769 16.686 1.00 55.06 196 ALA A O 1
ATOM 1474 N N . GLY A 1 197 ? 6.567 -15.986 14.828 1.00 42.28 197 GLY A N 1
ATOM 1475 C CA . GLY A 1 197 ? 5.655 -16.894 15.490 1.00 42.28 197 GLY A CA 1
ATOM 1476 C C . GLY A 1 197 ? 6.411 -17.485 16.665 1.00 42.28 197 GLY A C 1
ATOM 1477 O O . GLY A 1 197 ? 7.559 -17.908 16.510 1.00 42.28 197 GLY A O 1
ATOM 1478 N N . ALA A 1 198 ? 5.797 -17.489 17.849 1.00 41.22 198 ALA A N 1
ATOM 1479 C CA . ALA A 1 198 ? 6.229 -18.402 18.885 1.00 41.22 198 ALA A CA 1
ATOM 1480 C C . ALA A 1 198 ? 6.289 -19.771 18.208 1.00 41.22 198 ALA A C 1
ATOM 1482 O O . ALA A 1 198 ? 5.242 -20.327 17.869 1.00 41.22 198 ALA A O 1
ATOM 1483 N N . ALA A 1 199 ? 7.503 -20.249 17.920 1.00 36.50 199 ALA A N 1
ATOM 1484 C CA . ALA A 1 199 ? 7.734 -21.600 17.467 1.00 36.50 199 ALA A CA 1
ATOM 1485 C C . ALA A 1 199 ? 7.033 -22.471 18.505 1.00 36.50 199 ALA A C 1
ATOM 1487 O O . ALA A 1 199 ? 7.467 -22.568 19.657 1.00 36.50 199 ALA A O 1
ATOM 1488 N N . ARG A 1 200 ? 5.849 -22.976 18.145 1.00 39.75 200 ARG A N 1
ATOM 1489 C CA . ARG A 1 200 ? 5.160 -23.953 18.967 1.00 39.75 200 ARG A CA 1
ATOM 1490 C C . ARG A 1 200 ? 6.112 -25.140 19.030 1.00 39.75 200 ARG A C 1
ATOM 1492 O O . ARG A 1 200 ? 6.586 -25.600 17.995 1.00 39.75 200 ARG A O 1
ATOM 1499 N N . ARG A 1 201 ? 6.442 -25.487 20.272 1.00 35.06 201 ARG A N 1
ATOM 1500 C CA . ARG A 1 201 ? 7.260 -26.627 20.685 1.00 35.06 201 ARG A CA 1
ATOM 1501 C C . ARG A 1 201 ? 6.909 -27.901 19.932 1.00 35.06 201 ARG A C 1
ATOM 1503 O O . ARG A 1 201 ? 5.700 -28.095 19.675 1.00 35.06 201 ARG A O 1
#

Organism: NCBI:txid441696

Nearest PDB structures (foldseek):
  6nyq-assembly1_C  TM=9.353E-01  e=4.757E-21  Mus musculus
  8r8q-assembly1_B  TM=9.249E-01  e=1.456E-14  Mus musculus
  2w0q-assembly1_B  TM=2.010E-01  e=1.686E-01  Escherichia coli
  1lvn-assembly1_A  TM=2.152E-01  e=3.742E-01  Escherichia coli
  3k5t-assembly1_A  TM=2.192E-01  e=2.050E+00  Homo sapiens

InterPro domains:
  IPR029382 Glycosylated lysosomal membrane protein [PF15065] (13-196)
  IPR029382 Glycosylated lysosomal membrane protein [PTHR31981] (1-197)

Sequence (201 aa):
MEYNPGWNSSSVNLLHVRAVGPGDSLHYVWSSIGAPSVLLVATQSPSSALRVNWTQLLSPNPAGAVWIDPPDSVVYSTAVVFTKLFEFSEAKPLGELFYPTYDLSEFSWDSLNHSLNHTALTAELSGAPATDPGGAFSNGSLAFRVTAYEAGGRAGRLPSLLHTADSSQLEFILAGVAPRGNSSRFLLEVATVEAAGAARR

Mean predicted aligned error: 4.79 Å

Foldseek 3Di:
DDWPVPDDDLQWTWDWDWQADPQKIWIWIWTLQFFTKTKIWIFRHSPKDWAADPVLCPDPHVPPRIAIPPNVRTPDIKMKTFFWKWKADPPDPPPDGTDDIDGSRQKDWGGQPVADDPVQQKTKTKTDGPDDPPCQCVVKIKIKMKHADCAWAFDPDPVRDTDGNNDMDIDIDIPSGHHPDPPMDIDIDMDMGHDPPPPDD

Solvent-accessible surface area (backbone atoms only — not comparable to full-atom values): 11324 Å² total; per-residue (Å²): 115,42,72,34,72,97,50,93,65,64,92,59,44,38,38,40,38,68,41,73,49,97,57,22,26,40,36,40,40,36,32,54,73,48,36,37,32,36,42,40,37,36,28,66,30,59,79,56,38,86,46,66,41,63,74,40,50,75,38,99,66,34,82,81,20,63,50,55,43,63,62,86,35,55,78,45,67,40,35,42,36,41,49,34,43,41,37,31,22,89,78,46,66,95,90,48,57,60,55,85,63,45,55,38,48,55,41,44,66,56,52,42,85,82,42,56,34,85,88,73,33,31,35,40,50,37,29,37,62,68,73,57,93,83,50,35,47,77,75,18,39,43,30,45,36,40,35,54,42,88,49,72,50,57,46,94,55,85,92,38,53,76,44,33,40,90,37,70,49,78,45,82,44,80,42,66,56,52,67,97,50,70,79,53,45,77,48,75,42,76,46,74,47,68,70,82,69,78,76,77,127

Radius of gyration: 18.66 Å; Cα contacts (8 Å, |Δi|>4): 423; chains: 1; bounding box: 44×46×51 Å

pLDDT: mean 92.9, std 10.76, range [35.06, 98.44]